Protein AF-A0A420TBL2-F1 (afdb_monomer)

Organism: Gibberella intermedia (NCBI:txid948311)

Mean predicted aligned error: 12.47 Å

Structure (mmCIF, N/CA/C/O backbone):
data_AF-A0A420TBL2-F1
#
_entry.id   AF-A0A420TBL2-F1
#
loop_
_atom_site.group_PDB
_atom_site.id
_atom_site.type_symbol
_atom_site.label_atom_id
_atom_site.label_alt_id
_atom_site.label_comp_id
_atom_site.label_asym_id
_atom_site.label_entity_id
_atom_site.label_seq_id
_atom_site.pdbx_PDB_ins_code
_atom_site.Cartn_x
_atom_site.Cartn_y
_atom_site.Cartn_z
_atom_site.occupancy
_atom_site.B_iso_or_equiv
_atom_site.auth_seq_id
_atom_site.auth_comp_id
_atom_site.auth_asym_id
_atom_site.auth_atom_id
_atom_site.pdbx_PDB_model_num
ATOM 1 N N . MET A 1 1 ? 6.878 -28.868 -40.582 1.00 48.50 1 MET A N 1
ATOM 2 C CA . MET A 1 1 ? 6.158 -28.566 -39.321 1.00 48.50 1 MET A CA 1
ATOM 3 C C . MET A 1 1 ? 6.726 -27.322 -38.635 1.00 48.50 1 MET A C 1
ATOM 5 O O . MET A 1 1 ? 5.951 -26.490 -38.189 1.00 48.50 1 MET A O 1
ATOM 9 N N . GLU A 1 2 ? 8.049 -27.135 -38.645 1.00 51.47 2 GLU A N 1
ATOM 10 C CA . GLU A 1 2 ? 8.737 -25.968 -38.058 1.00 51.47 2 GLU A CA 1
ATOM 11 C C . GLU A 1 2 ? 8.367 -24.609 -38.676 1.00 51.47 2 GLU A C 1
ATOM 13 O O . GLU A 1 2 ? 8.296 -23.610 -37.965 1.00 51.47 2 GLU A O 1
ATOM 18 N N . SER A 1 3 ? 8.070 -24.552 -39.979 1.00 58.09 3 SER A N 1
ATOM 19 C CA . SER A 1 3 ? 7.682 -23.298 -40.647 1.00 58.09 3 SER A CA 1
ATOM 20 C C . SER A 1 3 ? 6.345 -22.747 -40.150 1.00 58.09 3 SER A C 1
ATOM 22 O O . SER A 1 3 ? 6.180 -21.539 -40.010 1.00 58.09 3 SER A O 1
ATOM 24 N N . LYS A 1 4 ? 5.399 -23.637 -39.835 1.00 63.84 4 LYS A N 1
ATOM 25 C CA . LYS A 1 4 ? 4.069 -23.265 -39.344 1.00 63.84 4 LYS A CA 1
ATOM 26 C C . LYS A 1 4 ? 4.135 -22.761 -37.902 1.00 63.84 4 LYS A C 1
ATOM 28 O O . LYS A 1 4 ? 3.455 -21.799 -37.569 1.00 63.84 4 LYS A O 1
ATOM 33 N N . LEU A 1 5 ? 5.015 -23.360 -37.095 1.00 65.06 5 LEU A N 1
ATOM 34 C CA . LEU A 1 5 ? 5.274 -22.939 -35.719 1.00 65.06 5 LEU A CA 1
ATOM 35 C C . LEU A 1 5 ? 5.931 -21.552 -35.667 1.00 65.06 5 LEU A C 1
ATOM 37 O O . LEU A 1 5 ? 5.529 -20.716 -34.869 1.00 65.06 5 LEU A O 1
ATOM 41 N N . LYS A 1 6 ? 6.889 -21.280 -36.567 1.00 66.25 6 LYS A N 1
ATOM 42 C CA . LYS A 1 6 ? 7.485 -19.942 -36.719 1.00 66.25 6 LYS A CA 1
ATOM 43 C C . LYS A 1 6 ? 6.451 -18.897 -37.123 1.00 66.25 6 LYS A C 1
ATOM 45 O O . LYS A 1 6 ? 6.440 -17.817 -36.554 1.00 66.25 6 LYS A O 1
ATOM 50 N N . CYS A 1 7 ? 5.561 -19.229 -38.058 1.00 69.38 7 CYS A N 1
ATOM 51 C CA . CYS A 1 7 ? 4.518 -18.299 -38.487 1.00 69.38 7 CYS A CA 1
ATOM 52 C C . CYS A 1 7 ? 3.545 -17.971 -37.343 1.00 69.38 7 CYS A C 1
ATOM 54 O O . CYS A 1 7 ? 3.239 -16.810 -37.115 1.00 69.38 7 CYS A O 1
ATOM 56 N N . GLN A 1 8 ? 3.144 -18.983 -36.566 1.00 68.69 8 GLN A N 1
ATOM 57 C CA . GLN A 1 8 ? 2.287 -18.793 -35.392 1.00 68.69 8 GLN A CA 1
ATOM 58 C C . GLN A 1 8 ? 2.978 -18.010 -34.268 1.00 68.69 8 GLN A C 1
ATOM 60 O O . GLN A 1 8 ? 2.319 -17.248 -33.569 1.00 68.69 8 GLN A O 1
ATOM 65 N N . LEU A 1 9 ? 4.294 -18.171 -34.104 1.00 73.06 9 LEU A N 1
ATOM 66 C CA . LEU A 1 9 ? 5.080 -17.399 -33.142 1.00 73.06 9 LEU A CA 1
ATOM 67 C C . LEU A 1 9 ? 5.190 -15.925 -33.558 1.00 73.06 9 LEU A C 1
ATOM 69 O O . LEU A 1 9 ? 5.070 -15.044 -32.714 1.00 73.06 9 LEU A O 1
ATOM 73 N N . GLU A 1 10 ? 5.390 -15.655 -34.849 1.00 70.88 10 GLU A N 1
ATOM 74 C CA . GLU A 1 10 ? 5.439 -14.291 -35.390 1.00 70.88 10 GLU A CA 1
ATOM 75 C C . GLU A 1 10 ? 4.077 -13.593 -35.327 1.00 70.88 10 GLU A C 1
ATOM 77 O O . GLU A 1 10 ? 4.012 -12.397 -35.050 1.00 70.88 10 GLU A O 1
ATOM 82 N N . ASP A 1 11 ? 2.987 -14.332 -35.534 1.00 69.69 11 ASP A N 1
ATOM 83 C CA . ASP A 1 11 ? 1.633 -13.802 -35.378 1.00 69.69 11 ASP A CA 1
ATOM 84 C C . ASP A 1 11 ? 1.312 -13.538 -33.897 1.00 69.69 11 ASP A C 1
ATOM 86 O O . ASP A 1 11 ? 0.873 -12.444 -33.561 1.00 69.69 11 ASP A O 1
ATOM 90 N N . ALA A 1 12 ? 1.663 -14.456 -32.987 1.00 65.44 12 ALA A N 1
ATOM 91 C CA . ALA A 1 12 ? 1.514 -14.239 -31.546 1.00 65.44 12 ALA A CA 1
ATOM 92 C C . ALA A 1 12 ? 2.370 -13.066 -31.035 1.00 65.44 12 ALA A C 1
ATOM 94 O O . ALA A 1 12 ? 1.937 -12.303 -30.175 1.00 65.44 12 ALA A O 1
ATOM 95 N N . ARG A 1 13 ? 3.578 -12.880 -31.583 1.00 63.88 13 ARG A N 1
ATOM 96 C CA . ARG A 1 13 ? 4.432 -11.719 -31.298 1.00 63.88 13 ARG A CA 1
ATOM 97 C C . ARG A 1 13 ? 3.773 -10.419 -31.757 1.00 63.88 13 ARG A C 1
ATOM 99 O O . ARG A 1 13 ? 3.811 -9.437 -31.017 1.00 63.88 13 ARG A O 1
ATOM 106 N N . ARG A 1 14 ? 3.170 -10.417 -32.951 1.00 62.59 14 ARG A N 1
ATOM 107 C CA . ARG A 1 14 ? 2.400 -9.280 -33.477 1.00 62.59 14 ARG A CA 1
ATOM 108 C C . ARG A 1 14 ? 1.202 -8.969 -32.584 1.00 62.59 14 ARG A C 1
ATOM 110 O O . ARG A 1 14 ? 1.005 -7.814 -32.234 1.00 62.59 14 ARG A O 1
ATOM 117 N N . ASP A 1 15 ? 0.471 -9.981 -32.140 1.00 57.88 15 ASP A N 1
ATOM 118 C CA . ASP A 1 15 ? -0.701 -9.790 -31.284 1.00 57.88 15 ASP A CA 1
ATOM 119 C C . ASP A 1 15 ? -0.325 -9.268 -29.890 1.00 57.88 15 ASP A C 1
ATOM 121 O O . ASP A 1 15 ? -0.982 -8.370 -29.368 1.00 57.88 15 ASP A O 1
ATOM 125 N N . VAL A 1 16 ? 0.785 -9.742 -29.311 1.00 63.75 16 VAL A N 1
ATOM 126 C CA . VAL A 1 16 ? 1.326 -9.205 -28.048 1.00 63.75 16 VAL A CA 1
ATOM 127 C C . VAL A 1 16 ? 1.804 -7.757 -28.212 1.00 63.75 16 VAL A C 1
ATOM 129 O O . VAL A 1 16 ? 1.584 -6.948 -27.314 1.00 63.75 16 VAL A O 1
ATOM 132 N N . MET A 1 17 ? 2.398 -7.403 -29.360 1.00 57.41 17 MET A N 1
ATOM 133 C CA . MET A 1 17 ? 2.747 -6.014 -29.699 1.00 57.41 17 MET A CA 1
ATOM 134 C C . MET A 1 17 ? 1.514 -5.107 -29.816 1.00 57.41 17 MET A C 1
ATOM 136 O O . MET A 1 17 ? 1.592 -3.933 -29.469 1.00 57.41 17 MET A O 1
ATOM 140 N N . MET A 1 18 ? 0.384 -5.638 -30.286 1.00 57.22 18 MET A N 1
ATOM 141 C CA . MET A 1 18 ? -0.855 -4.878 -30.496 1.00 57.22 18 MET A CA 1
ATOM 142 C C . MET A 1 18 ? -1.738 -4.789 -29.240 1.00 57.22 18 MET A C 1
ATOM 144 O O . MET A 1 18 ? -2.616 -3.932 -29.168 1.00 57.22 18 MET A O 1
ATOM 148 N N . ALA A 1 19 ? -1.526 -5.651 -28.243 1.00 52.00 19 ALA A N 1
ATOM 149 C CA . ALA A 1 19 ? -2.396 -5.756 -27.073 1.00 52.00 19 ALA A CA 1
ATOM 150 C C . ALA A 1 19 ? -2.136 -4.711 -25.970 1.00 52.00 19 ALA A C 1
ATOM 152 O O . ALA A 1 19 ? -2.931 -4.638 -25.032 1.00 52.00 19 ALA A O 1
ATOM 153 N N . SER A 1 20 ? -1.060 -3.912 -26.030 1.00 46.28 20 SER A N 1
ATOM 154 C CA . SER A 1 20 ? -0.726 -2.997 -24.923 1.00 46.28 20 SER A CA 1
ATOM 155 C C . SER A 1 20 ? -1.411 -1.628 -24.968 1.00 46.28 20 SER A C 1
ATOM 157 O O . SER A 1 20 ? -1.356 -0.927 -23.963 1.00 46.28 20 SER A O 1
ATOM 159 N N . GLU A 1 21 ? -2.067 -1.231 -26.063 1.00 48.69 21 GLU A N 1
ATOM 160 C CA . GLU A 1 21 ? -2.707 0.093 -26.162 1.00 48.69 21 GLU A CA 1
ATOM 161 C C . GLU A 1 21 ? -4.009 0.058 -26.977 1.00 48.69 21 GLU A C 1
ATOM 163 O O . GLU A 1 21 ? -4.089 0.521 -28.111 1.00 48.69 21 GLU A O 1
ATOM 168 N N . THR A 1 22 ? -5.089 -0.448 -26.383 1.00 48.06 22 THR A N 1
ATOM 169 C CA . THR A 1 22 ? -6.437 -0.103 -26.853 1.00 48.06 22 THR A CA 1
ATOM 170 C C . THR A 1 22 ? -6.921 1.137 -26.113 1.00 48.06 22 THR A C 1
ATOM 172 O O . THR A 1 22 ? -7.533 1.012 -25.057 1.00 48.06 22 THR A O 1
ATOM 175 N N . HIS A 1 23 ? -6.629 2.324 -26.647 1.00 44.56 23 HI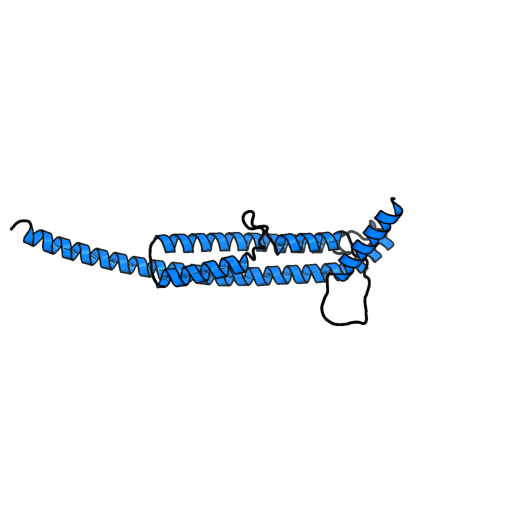S A N 1
ATOM 176 C CA . HIS A 1 23 ? -7.634 3.365 -26.892 1.00 44.56 23 HIS A CA 1
ATOM 177 C C . HIS A 1 23 ? -7.001 4.617 -27.523 1.00 44.56 23 HIS A C 1
ATOM 179 O O . HIS A 1 23 ? -6.153 5.260 -26.920 1.00 44.56 23 HIS A O 1
ATOM 185 N N . ALA A 1 24 ? -7.537 4.977 -28.696 1.00 44.50 24 ALA A N 1
ATOM 186 C CA . ALA A 1 24 ? -7.425 6.269 -29.379 1.00 44.50 24 ALA A CA 1
ATOM 187 C C . ALA A 1 24 ? -6.026 6.674 -29.885 1.00 44.50 24 ALA A C 1
ATOM 189 O O . ALA A 1 24 ? -5.300 7.387 -29.210 1.00 44.50 24 ALA A O 1
ATOM 190 N N . ASP A 1 25 ? -5.681 6.285 -31.114 1.00 41.84 25 ASP A N 1
ATOM 191 C CA . ASP A 1 25 ? -5.667 7.182 -32.287 1.00 41.84 25 ASP A CA 1
ATOM 192 C C . ASP A 1 25 ? -4.999 6.450 -33.468 1.00 41.84 25 ASP A C 1
ATOM 194 O O . ASP A 1 25 ? -3.913 5.881 -33.355 1.00 41.84 25 ASP A O 1
ATOM 198 N N . THR A 1 26 ? -5.686 6.383 -34.603 1.00 47.22 26 THR A N 1
ATOM 199 C CA . THR A 1 26 ? -5.464 5.355 -35.638 1.00 47.22 26 THR A CA 1
ATOM 200 C C . THR A 1 26 ? -4.503 5.811 -36.736 1.00 47.22 26 THR A C 1
ATOM 202 O O . THR A 1 26 ? -4.829 5.618 -37.901 1.00 47.22 26 THR A O 1
ATOM 205 N N . ASP A 1 27 ? -3.352 6.431 -36.431 1.00 43.34 27 ASP A N 1
ATOM 206 C CA . ASP A 1 27 ? -2.513 6.904 -37.554 1.00 43.34 27 ASP A CA 1
ATOM 207 C C . ASP A 1 27 ? -0.985 6.959 -37.424 1.00 43.34 27 ASP A C 1
ATOM 209 O O . ASP A 1 27 ? -0.321 7.331 -38.391 1.00 43.34 27 ASP A O 1
ATOM 213 N N . ARG A 1 28 ? -0.357 6.516 -36.328 1.00 40.03 28 ARG A N 1
ATOM 214 C CA . ARG A 1 28 ? 1.109 6.304 -36.319 1.00 40.03 28 ARG A CA 1
ATOM 215 C C . ARG A 1 28 ? 1.523 5.148 -35.418 1.00 40.03 28 ARG A C 1
ATOM 217 O O . ARG A 1 28 ? 1.953 5.353 -34.289 1.00 40.03 28 ARG A O 1
ATOM 224 N N . PHE A 1 29 ? 1.472 3.929 -35.950 1.00 45.56 29 PHE A N 1
ATOM 225 C CA . PHE A 1 29 ? 2.132 2.787 -35.321 1.00 45.56 29 PHE A CA 1
ATOM 226 C C . PHE A 1 29 ? 3.649 2.922 -35.494 1.00 45.56 29 PHE A C 1
ATOM 228 O O . PHE A 1 29 ? 4.222 2.498 -36.499 1.00 45.56 29 PHE A O 1
ATOM 235 N N . THR A 1 30 ? 4.328 3.531 -34.522 1.00 42.03 30 THR A N 1
ATOM 236 C CA . THR A 1 30 ? 5.778 3.373 -34.395 1.00 42.03 30 THR A CA 1
ATOM 237 C C . THR A 1 30 ? 6.034 1.970 -33.862 1.00 42.03 30 THR A C 1
ATOM 239 O O . THR A 1 30 ? 5.991 1.745 -32.655 1.00 42.03 30 THR A O 1
ATOM 242 N N . ILE A 1 31 ? 6.251 1.014 -34.768 1.00 50.75 31 ILE A N 1
ATOM 243 C CA . ILE A 1 31 ? 6.716 -0.333 -34.426 1.00 50.75 31 ILE A CA 1
ATOM 244 C C . ILE A 1 31 ? 8.135 -0.173 -33.874 1.00 50.75 31 ILE A C 1
ATOM 246 O O . ILE A 1 31 ? 9.111 -0.165 -34.621 1.00 50.75 31 ILE A O 1
ATOM 250 N N . SER A 1 32 ? 8.238 0.046 -32.565 1.00 54.19 32 SER A N 1
ATOM 251 C CA . SER A 1 32 ? 9.518 0.079 -31.871 1.00 54.19 32 SER A CA 1
ATOM 252 C C . SER A 1 32 ? 9.926 -1.362 -31.558 1.00 54.19 32 SER A C 1
ATOM 254 O O . SER A 1 32 ? 9.081 -2.141 -31.102 1.00 54.19 32 SER A O 1
ATOM 256 N N . PRO A 1 33 ? 11.178 -1.770 -31.817 1.00 60.59 33 PRO A N 1
ATOM 257 C CA . PRO A 1 33 ? 11.644 -3.093 -31.431 1.00 60.59 33 PRO A CA 1
ATOM 258 C C . PRO A 1 33 ? 11.520 -3.257 -29.910 1.00 60.59 33 PRO A C 1
ATOM 260 O O . PRO A 1 33 ? 12.138 -2.531 -29.137 1.00 60.59 33 PRO A O 1
ATOM 263 N N . ILE A 1 34 ? 10.692 -4.212 -29.484 1.00 67.88 34 ILE A N 1
ATOM 264 C CA . ILE A 1 34 ? 10.525 -4.573 -28.074 1.00 67.88 34 ILE A CA 1
ATOM 265 C C . ILE A 1 34 ? 11.690 -5.467 -27.649 1.00 67.88 34 ILE A C 1
ATOM 267 O O . ILE A 1 34 ? 11.921 -6.516 -28.258 1.00 67.8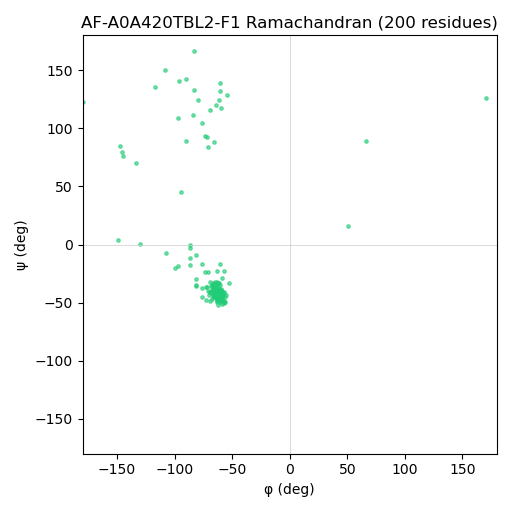8 34 ILE A O 1
ATOM 271 N N . GLY A 1 35 ? 12.397 -5.048 -26.599 1.00 74.81 35 GLY A N 1
ATOM 272 C CA . GLY A 1 35 ? 13.482 -5.800 -25.972 1.00 74.81 35 GLY A CA 1
ATOM 273 C C . GLY A 1 35 ? 13.003 -6.829 -24.966 1.00 74.81 35 GLY A C 1
ATOM 274 O O . GLY A 1 35 ? 11.861 -6.795 -24.501 1.00 74.81 35 GLY A O 1
ATOM 275 N N . LEU A 1 36 ? 13.912 -7.724 -24.584 1.00 81.44 36 LEU A N 1
ATOM 276 C CA . LEU A 1 36 ? 13.691 -8.627 -23.452 1.00 81.44 36 LEU A CA 1
ATOM 277 C C . LEU A 1 36 ? 13.545 -7.829 -22.151 1.00 81.44 36 LEU A C 1
ATOM 279 O O . LEU A 1 36 ? 12.764 -8.195 -21.280 1.00 81.44 36 LEU A O 1
ATOM 283 N N . GLU A 1 37 ? 14.245 -6.706 -22.061 1.00 83.56 37 GLU A N 1
ATOM 284 C CA . GLU A 1 37 ? 14.210 -5.729 -20.983 1.00 83.56 37 GLU A CA 1
ATOM 285 C C . GLU A 1 37 ? 12.791 -5.178 -20.804 1.00 83.56 37 GLU A C 1
ATOM 287 O O . GLU A 1 37 ? 12.234 -5.235 -19.711 1.00 83.56 37 GLU A O 1
ATOM 292 N N . PHE A 1 38 ? 12.142 -4.755 -21.890 1.00 83.38 38 PHE A N 1
ATOM 293 C CA . PHE A 1 38 ? 10.748 -4.308 -21.856 1.00 83.38 38 PHE A CA 1
ATOM 294 C C . PHE A 1 38 ? 9.773 -5.410 -21.409 1.00 83.38 38 PHE A C 1
ATOM 296 O O . PHE A 1 38 ? 8.850 -5.158 -20.626 1.00 83.38 38 PHE A O 1
ATOM 303 N N . LEU A 1 39 ? 9.974 -6.648 -21.871 1.00 85.31 39 LEU A N 1
ATOM 304 C CA . LEU A 1 39 ? 9.158 -7.785 -21.432 1.00 85.31 39 LEU A CA 1
ATOM 305 C C . LEU A 1 39 ? 9.342 -8.061 -19.937 1.00 85.31 39 LEU A C 1
ATOM 307 O O . LEU A 1 39 ? 8.359 -8.302 -19.238 1.00 85.31 39 LEU A O 1
ATOM 311 N N . LEU A 1 40 ? 10.575 -7.976 -19.432 1.00 85.75 40 LEU A N 1
ATOM 312 C CA . LEU A 1 40 ? 10.874 -8.116 -18.008 1.00 85.75 40 LEU A CA 1
ATOM 313 C C . LEU A 1 40 ? 10.193 -7.024 -17.181 1.00 85.75 40 LEU A C 1
ATOM 315 O O . LEU A 1 40 ? 9.589 -7.351 -16.163 1.00 85.75 40 LEU A O 1
ATOM 319 N N . ILE A 1 41 ? 10.205 -5.766 -17.633 1.00 85.25 41 ILE A N 1
ATOM 320 C CA . ILE A 1 41 ? 9.476 -4.666 -16.974 1.00 85.25 41 ILE A CA 1
ATOM 321 C C . ILE A 1 41 ? 7.984 -4.988 -16.910 1.00 85.25 41 ILE A C 1
ATOM 323 O O . ILE A 1 41 ? 7.367 -4.886 -15.852 1.00 85.25 41 ILE A O 1
ATOM 327 N N . THR A 1 42 ? 7.412 -5.430 -18.028 1.00 85.25 42 THR A N 1
ATOM 328 C CA . THR A 1 42 ? 5.983 -5.750 -18.122 1.00 85.25 42 THR A CA 1
ATOM 329 C C . THR A 1 42 ? 5.607 -6.920 -17.209 1.00 85.25 42 THR A C 1
ATOM 331 O O . THR A 1 42 ? 4.560 -6.904 -16.562 1.00 85.25 42 THR A O 1
ATOM 334 N N . LEU A 1 43 ? 6.460 -7.942 -17.119 1.00 85.25 43 LEU A N 1
ATOM 335 C CA . LEU A 1 43 ? 6.264 -9.073 -16.212 1.00 85.25 43 LEU A CA 1
ATOM 336 C C . LEU A 1 43 ? 6.394 -8.653 -14.750 1.00 85.25 43 LEU A C 1
ATOM 338 O O . LEU A 1 43 ? 5.530 -8.998 -13.947 1.00 85.25 43 LEU A O 1
ATOM 342 N N . LEU A 1 44 ? 7.432 -7.885 -14.411 1.00 82.94 44 LEU A N 1
ATOM 343 C CA . LEU A 1 44 ? 7.625 -7.353 -13.065 1.00 82.94 44 LEU A CA 1
ATOM 344 C C . LEU A 1 44 ? 6.408 -6.539 -12.647 1.00 82.94 44 LEU A C 1
ATOM 346 O O . LEU A 1 44 ? 5.845 -6.803 -11.589 1.00 82.94 44 LEU A O 1
ATOM 350 N N . ARG A 1 45 ? 5.946 -5.629 -13.503 1.00 84.06 45 ARG A N 1
ATOM 351 C CA . ARG A 1 45 ? 4.734 -4.852 -13.265 1.00 84.06 45 ARG A CA 1
ATOM 352 C C . ARG A 1 45 ? 3.512 -5.742 -13.043 1.00 84.06 45 ARG A C 1
ATOM 354 O O . ARG A 1 45 ? 2.835 -5.576 -12.041 1.00 84.06 45 ARG A O 1
ATOM 361 N N . ASN A 1 46 ? 3.265 -6.727 -13.906 1.00 82.69 46 ASN A N 1
ATOM 362 C CA . ASN A 1 46 ? 2.125 -7.636 -13.740 1.00 82.69 46 ASN A CA 1
ATOM 363 C C . ASN A 1 46 ? 2.169 -8.413 -12.418 1.00 82.69 46 ASN A C 1
ATOM 365 O O . ASN A 1 46 ? 1.132 -8.608 -11.791 1.00 82.69 46 ASN A O 1
ATOM 369 N N . VAL A 1 47 ? 3.352 -8.849 -11.981 1.00 80.81 47 VAL A N 1
ATOM 370 C CA . VAL A 1 47 ? 3.518 -9.526 -10.685 1.00 80.81 47 VAL A CA 1
ATOM 371 C C . VAL A 1 47 ? 3.239 -8.573 -9.519 1.00 80.81 47 VAL A C 1
ATOM 373 O O . VAL A 1 47 ? 2.690 -9.003 -8.508 1.00 80.81 47 VAL A O 1
ATOM 376 N N . HIS A 1 48 ? 3.591 -7.291 -9.654 1.00 77.19 48 HIS A N 1
ATOM 377 C CA . HIS A 1 48 ? 3.331 -6.273 -8.634 1.00 77.19 48 HIS A CA 1
ATOM 378 C C . HIS A 1 48 ? 1.848 -5.894 -8.563 1.00 77.19 48 HIS A C 1
ATOM 380 O O . HIS A 1 48 ? 1.278 -5.885 -7.476 1.00 77.19 48 HIS A O 1
ATOM 386 N N . ASP A 1 49 ? 1.220 -5.632 -9.710 1.00 73.06 49 ASP A N 1
ATOM 387 C CA . ASP A 1 49 ? -0.178 -5.200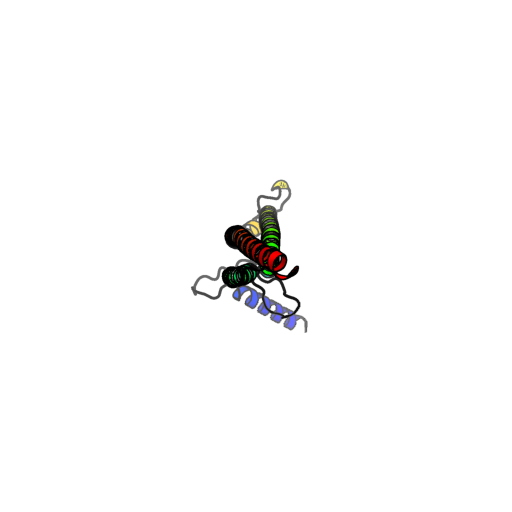 -9.800 1.00 73.06 49 ASP A CA 1
ATOM 388 C C . ASP A 1 49 ? -1.148 -6.344 -9.447 1.00 73.06 49 ASP A C 1
ATOM 390 O O . ASP A 1 49 ? -2.304 -6.114 -9.078 1.00 73.06 49 ASP A O 1
ATOM 394 N N . HIS A 1 50 ? -0.710 -7.600 -9.595 1.00 70.12 50 HIS A N 1
ATOM 395 C CA . HIS A 1 50 ? -1.546 -8.788 -9.430 1.00 70.12 50 HIS A CA 1
ATOM 396 C C . HIS A 1 50 ? -0.871 -9.867 -8.570 1.00 70.12 50 HIS A C 1
ATOM 398 O O . HIS A 1 50 ? -0.538 -10.943 -9.079 1.00 70.12 50 HIS A O 1
ATOM 404 N N . PRO A 1 51 ? -0.711 -9.647 -7.253 1.00 68.56 51 PRO A N 1
ATOM 405 C CA . PRO A 1 51 ? -0.307 -10.723 -6.364 1.00 68.56 51 PRO A CA 1
ATOM 406 C C . PRO A 1 51 ? -1.373 -11.825 -6.390 1.00 68.56 51 PRO A C 1
ATOM 408 O O . PRO A 1 51 ? -2.565 -11.585 -6.175 1.00 68.56 51 PRO A O 1
ATOM 411 N N . PHE A 1 52 ? -0.946 -13.049 -6.697 1.00 60.75 52 PHE A N 1
ATOM 412 C CA . PHE A 1 52 ? -1.834 -14.204 -6.750 1.00 60.75 52 PHE A CA 1
ATOM 413 C C . PHE A 1 52 ? -2.314 -14.557 -5.342 1.00 60.75 52 PHE A C 1
ATOM 415 O O . PHE A 1 52 ? -1.525 -14.965 -4.490 1.00 60.75 52 PHE A O 1
ATOM 422 N N . TYR A 1 53 ? -3.621 -14.440 -5.102 1.00 61.41 53 TYR A N 1
ATOM 423 C CA . TYR A 1 53 ? -4.230 -14.976 -3.892 1.00 61.41 53 TYR A CA 1
ATOM 424 C C . TYR A 1 53 ? -4.548 -16.461 -4.106 1.00 61.41 53 TYR A C 1
ATOM 426 O O . TYR A 1 53 ? -5.411 -16.812 -4.915 1.00 61.41 53 TYR A O 1
ATOM 434 N N . SER A 1 54 ? -3.820 -17.329 -3.394 1.00 57.06 54 SER A N 1
ATOM 435 C CA . SER A 1 54 ? -3.784 -18.783 -3.622 1.00 57.06 54 SER A CA 1
ATOM 436 C C . SER A 1 54 ? -5.134 -19.496 -3.464 1.00 57.06 54 SER A C 1
ATOM 438 O O . SER A 1 54 ? -5.258 -20.632 -3.913 1.00 57.06 54 SER A O 1
ATOM 440 N N . GLU A 1 55 ? -6.132 -18.875 -2.829 1.00 63.06 55 GLU A N 1
ATOM 441 C CA . GLU A 1 55 ? -7.394 -19.547 -2.490 1.00 63.06 55 GLU A CA 1
ATOM 442 C C . GLU A 1 55 ? -8.555 -19.258 -3.456 1.00 63.06 55 GLU A C 1
ATOM 444 O O . GLU A 1 55 ? -9.500 -20.042 -3.511 1.00 63.06 55 GLU A O 1
ATOM 449 N N . THR A 1 56 ? -8.509 -18.179 -4.248 1.00 61.00 56 THR A N 1
ATOM 450 C CA . THR A 1 56 ? -9.673 -17.756 -5.061 1.00 61.00 56 THR A CA 1
ATOM 451 C C . THR A 1 56 ? -9.391 -17.474 -6.532 1.00 61.00 56 THR A C 1
ATOM 453 O O . THR A 1 56 ? -10.328 -17.134 -7.251 1.00 61.00 56 THR A O 1
ATOM 456 N N . ASN A 1 57 ? -8.152 -17.621 -7.025 1.00 60.00 57 ASN A N 1
ATOM 457 C CA . ASN A 1 57 ? -7.769 -17.252 -8.405 1.00 60.00 57 ASN A CA 1
ATOM 458 C C . ASN A 1 57 ? -8.191 -15.818 -8.806 1.00 60.00 57 ASN A C 1
ATOM 460 O O . ASN A 1 57 ? -8.223 -15.477 -9.989 1.00 60.00 57 ASN A O 1
ATOM 464 N N . GLN A 1 58 ? -8.528 -14.967 -7.833 1.00 64.88 58 GLN A N 1
ATOM 465 C CA . GLN A 1 58 ? -8.943 -13.590 -8.058 1.00 64.88 58 GLN A CA 1
ATOM 466 C C . GLN A 1 58 ? -7.744 -12.667 -7.891 1.00 64.88 58 GLN A C 1
ATOM 468 O O . GLN A 1 58 ? -6.910 -12.850 -7.003 1.00 64.88 58 GLN A O 1
ATOM 473 N N . LYS A 1 59 ? -7.674 -11.662 -8.766 1.00 67.94 59 LYS A N 1
ATOM 474 C CA . LYS A 1 59 ? -6.689 -10.587 -8.674 1.00 67.94 59 LYS A CA 1
ATOM 475 C C . LYS A 1 59 ? -6.951 -9.802 -7.391 1.00 67.94 59 LYS A C 1
ATOM 477 O O . LYS A 1 59 ? -8.043 -9.255 -7.228 1.00 67.94 59 LYS A O 1
ATOM 482 N N . LEU A 1 60 ? -5.968 -9.764 -6.495 1.00 74.81 60 LEU A N 1
ATOM 483 C CA . LEU A 1 60 ? -6.061 -9.006 -5.255 1.00 74.81 60 LEU A CA 1
ATOM 484 C C . LEU A 1 60 ? -5.382 -7.650 -5.433 1.00 74.81 60 LEU A C 1
ATOM 486 O O . LEU A 1 60 ? -4.160 -7.561 -5.476 1.00 74.81 60 LEU A O 1
ATOM 490 N N . ASP A 1 61 ? -6.184 -6.594 -5.489 1.00 84.19 61 ASP A N 1
ATOM 491 C CA . ASP A 1 61 ? -5.687 -5.238 -5.276 1.00 84.19 61 ASP A CA 1
ATOM 492 C C . ASP A 1 61 ? -5.465 -5.049 -3.769 1.00 84.19 61 ASP A C 1
ATOM 494 O O . ASP A 1 61 ? -6.415 -4.938 -2.986 1.00 84.19 61 ASP A O 1
ATOM 498 N N . VAL A 1 62 ? -4.196 -5.082 -3.364 1.00 84.81 62 VAL A N 1
ATOM 499 C CA . VAL A 1 62 ? -3.775 -5.027 -1.959 1.00 84.81 62 VAL A CA 1
ATOM 500 C C . VAL A 1 62 ? -4.198 -3.710 -1.311 1.00 84.81 62 VAL A C 1
ATOM 502 O O . VAL A 1 62 ? -4.718 -3.709 -0.195 1.00 84.81 62 VAL A O 1
ATOM 505 N N . VAL A 1 63 ? -4.027 -2.588 -2.015 1.00 87.25 63 VAL A N 1
ATOM 506 C CA . VAL A 1 63 ? -4.344 -1.253 -1.491 1.00 87.25 63 VAL A CA 1
ATOM 507 C C . VAL A 1 63 ? -5.846 -1.126 -1.278 1.00 87.25 63 VAL A C 1
ATOM 509 O O . VAL A 1 63 ? -6.298 -0.690 -0.212 1.00 87.25 63 VAL A O 1
ATOM 512 N N . ARG A 1 64 ? -6.640 -1.571 -2.256 1.00 88.44 64 ARG A N 1
ATOM 513 C CA . ARG A 1 64 ? -8.098 -1.604 -2.137 1.00 88.44 64 ARG A CA 1
ATOM 514 C C . ARG A 1 64 ? -8.556 -2.541 -1.026 1.00 88.44 64 ARG A C 1
ATOM 516 O O . ARG A 1 6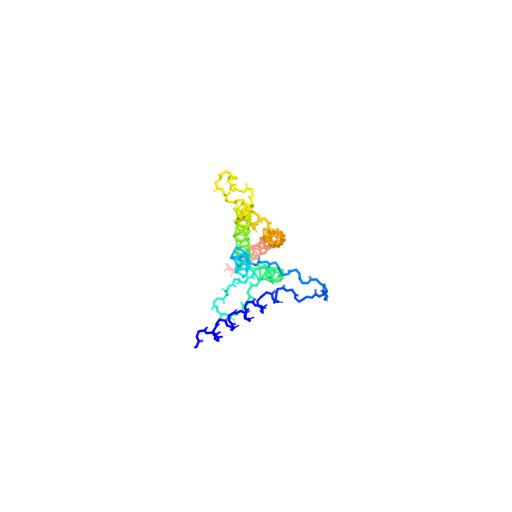4 ? -9.423 -2.157 -0.247 1.00 88.44 64 ARG A O 1
ATOM 523 N N . HIS A 1 65 ? -7.947 -3.716 -0.894 1.00 89.12 65 HIS A N 1
ATOM 524 C CA . HIS A 1 65 ? -8.266 -4.652 0.180 1.00 89.12 65 HIS A CA 1
ATOM 525 C C . HIS A 1 65 ? -8.020 -4.042 1.568 1.00 89.12 65 HIS A C 1
ATOM 527 O O . HIS A 1 65 ? -8.903 -4.080 2.429 1.00 89.12 65 HIS A O 1
ATOM 533 N N . CYS A 1 66 ? -6.856 -3.421 1.779 1.00 89.19 66 CYS A N 1
ATOM 534 C CA . CYS A 1 66 ? -6.546 -2.722 3.025 1.00 89.19 66 CYS A CA 1
ATOM 535 C C . CYS A 1 66 ? -7.538 -1.585 3.290 1.00 89.19 66 CYS A C 1
ATOM 537 O O . CYS A 1 66 ? -8.009 -1.429 4.420 1.00 89.19 66 CYS A O 1
ATOM 539 N N . ARG A 1 67 ? -7.905 -0.819 2.256 1.00 90.75 67 ARG A N 1
ATOM 540 C CA . ARG A 1 67 ? -8.899 0.255 2.359 1.00 90.75 67 ARG A CA 1
ATOM 541 C C . ARG A 1 67 ? -10.262 -0.275 2.794 1.00 90.75 67 ARG A C 1
ATOM 543 O O . ARG A 1 67 ? -10.837 0.247 3.750 1.00 90.75 67 ARG A O 1
ATOM 550 N N . ASP A 1 68 ? -10.759 -1.319 2.145 1.00 91.44 68 ASP A N 1
ATOM 551 C CA . ASP A 1 68 ? -12.060 -1.913 2.449 1.00 91.44 68 ASP A CA 1
ATOM 552 C C . ASP A 1 68 ? -12.074 -2.474 3.881 1.00 91.44 68 ASP A C 1
ATOM 554 O O . ASP A 1 68 ? -12.969 -2.148 4.668 1.00 91.44 68 ASP A O 1
ATOM 558 N N . LYS A 1 69 ? -11.022 -3.203 4.280 1.00 90.62 69 LYS A N 1
ATOM 559 C CA . LYS A 1 69 ? -10.853 -3.728 5.647 1.00 90.62 69 LYS A CA 1
ATOM 560 C C . LYS A 1 69 ? -10.787 -2.602 6.686 1.00 90.62 69 LYS A C 1
ATOM 562 O O . LYS A 1 69 ? -11.461 -2.681 7.712 1.00 90.62 69 LYS A O 1
ATOM 567 N N . SER A 1 70 ? -10.052 -1.525 6.407 1.00 91.00 70 SER A N 1
ATOM 568 C CA . SER A 1 70 ? -9.950 -0.347 7.281 1.00 91.00 70 SER A CA 1
ATOM 569 C C . SER A 1 70 ? -11.300 0.345 7.469 1.00 91.00 70 SER A C 1
ATOM 571 O O . SER A 1 70 ? -11.711 0.615 8.600 1.00 91.00 70 SER A O 1
ATOM 573 N N . THR A 1 71 ? -12.051 0.570 6.384 1.00 90.69 71 THR A N 1
ATOM 574 C CA . THR A 1 71 ? -13.384 1.180 6.489 1.00 90.69 71 THR A CA 1
ATOM 575 C C . THR A 1 71 ? -14.348 0.306 7.287 1.00 90.69 71 THR A C 1
ATOM 577 O O . THR A 1 71 ? -15.007 0.814 8.196 1.00 90.69 71 THR A O 1
ATOM 580 N N . ALA A 1 72 ? -14.384 -1.003 7.018 1.00 90.75 72 ALA A N 1
ATOM 581 C CA . ALA A 1 72 ? -15.228 -1.952 7.737 1.00 90.75 72 ALA A CA 1
ATOM 582 C C . ALA A 1 72 ? -14.897 -1.993 9.237 1.00 90.75 72 ALA A C 1
ATOM 584 O O . ALA A 1 72 ? -15.803 -1.927 10.071 1.00 90.75 72 ALA A O 1
ATOM 585 N N . LEU A 1 73 ? -13.607 -2.037 9.588 1.00 88.94 73 LEU A N 1
ATOM 586 C CA . LEU A 1 73 ? -13.158 -2.022 10.980 1.00 88.94 73 LEU A CA 1
ATOM 587 C C . LEU A 1 73 ? -13.484 -0.704 11.677 1.00 88.94 73 LEU A C 1
ATOM 589 O O . LEU A 1 73 ? -13.928 -0.732 12.822 1.00 88.94 73 LEU A O 1
ATOM 593 N N . ARG A 1 74 ? -13.351 0.437 10.996 1.00 88.50 74 ARG A N 1
ATOM 594 C CA . ARG A 1 74 ? -13.722 1.742 11.558 1.00 88.50 74 ARG A CA 1
ATOM 595 C C . ARG A 1 74 ? -15.215 1.815 11.877 1.00 88.50 74 ARG A C 1
ATOM 597 O O . ARG A 1 74 ? -15.584 2.231 12.972 1.00 88.50 74 ARG A O 1
ATOM 604 N N . PHE A 1 75 ? -16.079 1.374 10.961 1.00 88.19 75 PHE A N 1
ATOM 605 C CA . PHE A 1 75 ? -17.522 1.322 11.220 1.00 88.19 75 PHE A CA 1
ATOM 606 C C . PHE A 1 75 ? -17.867 0.357 12.362 1.00 88.19 75 PHE A C 1
ATOM 608 O O . PHE A 1 75 ? -18.712 0.669 13.201 1.00 88.19 75 PHE A O 1
ATOM 615 N N . ALA A 1 76 ? -17.197 -0.797 12.422 1.00 87.06 76 ALA A N 1
ATOM 616 C CA . ALA A 1 76 ? -17.385 -1.759 13.502 1.00 87.06 76 ALA A CA 1
ATOM 617 C C . ALA A 1 76 ? -16.916 -1.211 14.862 1.00 87.06 76 ALA A C 1
ATOM 619 O O . ALA A 1 76 ? -17.606 -1.418 15.856 1.00 87.06 76 ALA A O 1
ATOM 620 N N . ALA A 1 77 ? -15.795 -0.486 14.901 1.00 86.50 77 ALA A N 1
ATOM 621 C CA . ALA A 1 77 ? -15.232 0.103 16.114 1.00 86.50 77 ALA A CA 1
ATOM 622 C C . ALA A 1 77 ? -16.158 1.154 16.738 1.00 86.50 77 ALA A C 1
ATOM 624 O O . ALA A 1 77 ? -16.342 1.158 17.950 1.00 86.50 77 ALA A O 1
ATOM 625 N N . VAL A 1 78 ? -16.791 1.994 15.911 1.00 85.62 78 VAL A N 1
ATOM 626 C CA . VAL A 1 78 ? -17.764 2.998 16.378 1.00 85.62 78 VAL A CA 1
ATOM 627 C C . VAL A 1 78 ? -19.021 2.340 16.952 1.00 85.62 78 VAL A C 1
ATOM 629 O O . VAL A 1 78 ? -19.598 2.836 17.915 1.00 85.62 78 VAL A O 1
ATOM 632 N N . ARG A 1 79 ? -19.470 1.225 16.363 1.00 85.94 79 ARG A N 1
ATOM 633 C CA . ARG A 1 79 ? -20.711 0.553 16.774 1.00 85.94 79 ARG A CA 1
ATOM 634 C C . ARG A 1 79 ? -20.535 -0.350 17.997 1.00 85.94 79 ARG A C 1
ATOM 636 O O . ARG A 1 79 ? -21.475 -0.498 18.771 1.00 85.94 79 ARG A O 1
ATOM 643 N N . ASP A 1 80 ? -19.384 -1.001 18.126 1.00 84.94 80 ASP A N 1
ATOM 644 C CA . ASP A 1 80 ? -19.120 -2.020 19.144 1.00 84.94 80 ASP A CA 1
ATOM 645 C C . ASP A 1 80 ? -17.646 -1.962 19.593 1.00 84.94 80 ASP A C 1
ATOM 647 O O . ASP A 1 80 ? -16.816 -2.760 19.131 1.00 84.94 80 ASP A O 1
ATOM 651 N N . PRO A 1 81 ? -17.294 -1.005 20.476 1.00 83.31 81 PRO A N 1
ATOM 652 C CA . PRO A 1 81 ? -15.930 -0.809 20.962 1.00 83.31 81 PRO A CA 1
ATOM 653 C C . PRO A 1 81 ? -15.527 -1.946 21.912 1.00 83.31 81 PRO A C 1
ATOM 655 O O . PRO A 1 81 ? -15.622 -1.856 23.134 1.00 83.31 81 PRO A O 1
ATOM 658 N N . ARG A 1 82 ? -15.075 -3.062 21.332 1.00 86.75 82 ARG A N 1
ATOM 659 C CA . ARG A 1 82 ? -14.557 -4.228 22.062 1.00 86.75 82 ARG A CA 1
ATOM 660 C C . ARG A 1 82 ? -13.052 -4.345 21.915 1.00 86.75 82 ARG A C 1
ATOM 662 O O . ARG A 1 82 ? -12.493 -4.103 20.847 1.00 86.75 82 ARG A O 1
ATOM 669 N N . ARG A 1 83 ? -12.412 -4.912 22.941 1.00 86.00 83 ARG A N 1
ATOM 670 C CA . ARG A 1 83 ? -10.978 -5.246 22.932 1.00 86.00 83 ARG A CA 1
ATOM 671 C C . ARG A 1 83 ? -10.553 -6.088 21.722 1.00 86.00 83 ARG A C 1
ATOM 673 O O . ARG A 1 83 ? -9.459 -5.905 21.207 1.00 86.00 83 ARG A O 1
ATOM 680 N N . ARG A 1 84 ? -11.430 -6.961 21.214 1.00 89.06 84 ARG A N 1
ATOM 681 C CA . ARG A 1 84 ? -11.180 -7.721 19.977 1.00 89.06 84 ARG A CA 1
ATOM 682 C C . ARG A 1 84 ? -11.010 -6.814 18.751 1.00 89.06 84 ARG A C 1
ATOM 684 O O . ARG A 1 84 ? -10.069 -7.011 17.994 1.00 89.06 84 ARG A O 1
ATOM 691 N N . ARG A 1 85 ? -11.874 -5.807 18.576 1.00 89.00 85 ARG A N 1
ATOM 692 C CA . ARG A 1 85 ? -11.786 -4.850 17.457 1.00 89.00 85 ARG A CA 1
ATOM 693 C C . ARG A 1 85 ? -10.522 -4.000 17.542 1.00 89.00 85 ARG A C 1
ATOM 695 O O . ARG A 1 85 ? -9.910 -3.712 16.522 1.00 89.00 85 ARG A O 1
ATOM 702 N N . PHE A 1 86 ? -10.087 -3.682 18.760 1.00 89.38 86 PHE A N 1
ATOM 703 C CA . PHE A 1 86 ? -8.797 -3.040 19.014 1.00 89.38 86 PHE A CA 1
ATOM 704 C C . PHE A 1 86 ? -7.604 -3.858 18.532 1.00 89.38 86 PHE A C 1
ATOM 706 O O . PHE A 1 86 ? -6.711 -3.306 17.888 1.00 89.38 86 PHE A O 1
ATOM 713 N N . LEU A 1 87 ? -7.614 -5.169 18.768 1.00 90.69 87 LEU A N 1
ATOM 714 C CA . LEU A 1 87 ? -6.574 -6.054 18.248 1.00 90.69 87 LEU A CA 1
ATOM 715 C C . LEU A 1 87 ? -6.628 -6.154 16.718 1.00 90.69 87 LEU A C 1
ATOM 717 O O . LEU A 1 87 ? -5.587 -6.087 16.079 1.00 90.69 87 LEU A O 1
ATOM 721 N N . GLU A 1 88 ? -7.824 -6.236 16.128 1.00 92.19 88 GLU A N 1
ATOM 722 C CA . GLU A 1 88 ? -8.000 -6.281 14.667 1.00 92.19 88 GLU A CA 1
ATOM 723 C C . GLU A 1 88 ? -7.493 -5.000 13.974 1.00 92.19 88 GLU A C 1
ATOM 725 O O . GLU A 1 88 ? -6.838 -5.084 12.937 1.00 92.19 88 GLU A O 1
ATOM 730 N N . ILE A 1 89 ? -7.739 -3.819 14.555 1.00 91.81 89 ILE A N 1
ATOM 731 C CA . ILE A 1 89 ? -7.215 -2.543 14.034 1.00 91.81 89 ILE A CA 1
ATOM 732 C C . ILE A 1 89 ? -5.695 -2.462 14.188 1.00 91.81 89 ILE A C 1
ATOM 734 O O . ILE A 1 89 ? -5.022 -2.022 13.262 1.00 91.81 89 ILE A O 1
ATOM 738 N N . SER A 1 90 ? -5.153 -2.914 15.322 1.00 91.31 90 SER A N 1
ATOM 739 C CA . SER A 1 90 ? -3.700 -2.928 15.549 1.00 91.31 90 SER A CA 1
ATOM 740 C C . SER A 1 90 ? -2.982 -3.868 14.576 1.00 91.31 90 SER A C 1
ATOM 742 O O . SER A 1 90 ? -1.941 -3.511 14.038 1.00 91.31 90 SER A O 1
ATOM 744 N N . ALA A 1 91 ? -3.565 -5.038 14.298 1.00 93.25 91 ALA A N 1
ATOM 745 C CA . ALA A 1 91 ? -3.036 -5.969 13.306 1.00 93.25 91 ALA A CA 1
ATOM 746 C C . ALA A 1 91 ? -3.047 -5.358 11.897 1.00 93.25 91 ALA A C 1
ATOM 748 O O . ALA A 1 91 ? -2.069 -5.476 11.169 1.00 93.25 91 ALA A O 1
ATOM 749 N N . LEU A 1 92 ? -4.123 -4.654 11.521 1.00 92.50 92 LEU A N 1
ATOM 750 C CA . LEU A 1 92 ? -4.174 -3.972 10.228 1.00 92.50 92 LEU A CA 1
ATOM 751 C C . LEU A 1 92 ? -3.165 -2.814 10.136 1.00 92.50 92 LEU A C 1
ATOM 753 O O . LEU A 1 92 ? -2.593 -2.604 9.073 1.00 92.50 92 LEU A O 1
ATOM 757 N N . GLU A 1 93 ? -2.926 -2.076 11.224 1.00 92.38 93 GLU A N 1
ATOM 758 C CA . GLU A 1 93 ? -1.882 -1.040 11.283 1.00 92.38 93 GLU A CA 1
ATOM 759 C C . GLU A 1 93 ? -0.494 -1.643 10.996 1.00 92.38 93 GLU A C 1
ATOM 761 O O . GLU A 1 93 ? 0.233 -1.128 10.145 1.00 92.38 93 GLU A O 1
ATOM 766 N N . GLU A 1 94 ? -0.165 -2.776 11.622 1.00 91.69 94 GLU A N 1
ATOM 767 C CA . GLU A 1 94 ? 1.086 -3.509 11.385 1.00 91.69 94 GLU A CA 1
ATOM 768 C C . GLU A 1 94 ? 1.185 -4.052 9.949 1.00 91.69 94 GLU A C 1
ATOM 770 O O . GLU A 1 94 ? 2.207 -3.859 9.288 1.00 91.69 94 GLU A O 1
ATOM 775 N N . GLU A 1 95 ? 0.109 -4.656 9.429 1.00 91.31 95 GLU A N 1
ATOM 776 C CA . GLU A 1 95 ? 0.027 -5.110 8.034 1.00 91.31 95 GLU A CA 1
ATOM 777 C C . GLU A 1 95 ? 0.297 -3.948 7.059 1.00 91.31 95 GLU A C 1
ATOM 779 O O . GLU A 1 95 ? 1.079 -4.093 6.118 1.00 91.31 95 GLU A O 1
ATOM 784 N N . THR A 1 96 ? -0.305 -2.773 7.287 1.00 91.88 96 THR A N 1
ATOM 785 C CA . THR A 1 96 ? -0.104 -1.603 6.414 1.00 91.88 96 THR A CA 1
ATOM 786 C C . THR A 1 96 ? 1.311 -1.033 6.485 1.00 91.88 96 THR A C 1
ATOM 788 O O . THR A 1 96 ? 1.838 -0.608 5.457 1.00 91.88 96 THR A O 1
ATOM 791 N N . GLU A 1 97 ? 1.960 -1.068 7.652 1.00 91.06 97 GLU A N 1
ATOM 792 C CA . GLU A 1 97 ? 3.360 -0.652 7.789 1.00 91.06 97 GLU A CA 1
ATOM 793 C C . GLU A 1 97 ? 4.304 -1.622 7.066 1.00 91.06 97 GLU A C 1
ATOM 795 O O . GLU A 1 97 ? 5.206 -1.193 6.345 1.00 91.06 97 GLU A O 1
ATOM 800 N N . ALA A 1 98 ? 4.064 -2.931 7.180 1.00 91.38 98 ALA A N 1
ATOM 801 C CA . ALA A 1 98 ? 4.832 -3.931 6.445 1.00 91.38 98 ALA A CA 1
ATOM 802 C C . ALA A 1 98 ? 4.702 -3.738 4.922 1.00 91.38 98 ALA A C 1
ATOM 804 O O . ALA A 1 98 ? 5.705 -3.759 4.204 1.00 91.38 98 ALA A O 1
ATOM 805 N N . LEU A 1 99 ? 3.487 -3.477 4.427 1.00 90.88 99 LEU A N 1
ATOM 806 C CA . LEU A 1 99 ? 3.245 -3.182 3.010 1.00 90.88 99 LEU A CA 1
ATOM 807 C C . LEU A 1 99 ? 3.962 -1.911 2.543 1.00 90.88 99 LEU A C 1
ATOM 809 O O . LEU A 1 99 ? 4.527 -1.894 1.449 1.00 90.88 99 LEU A O 1
ATOM 813 N N . ARG A 1 100 ? 4.008 -0.870 3.380 1.00 89.50 100 ARG A N 1
ATOM 814 C CA . ARG A 1 100 ? 4.742 0.369 3.087 1.00 89.50 100 ARG A CA 1
ATOM 815 C C . ARG A 1 100 ? 6.231 0.100 2.856 1.00 89.50 100 ARG A C 1
ATOM 817 O O . ARG A 1 100 ? 6.805 0.616 1.898 1.00 89.50 100 ARG A O 1
ATOM 824 N N . ILE A 1 101 ? 6.846 -0.731 3.701 1.00 90.69 101 ILE A N 1
ATOM 825 C CA . ILE A 1 101 ? 8.256 -1.126 3.562 1.00 90.69 101 ILE A CA 1
ATOM 826 C C . ILE A 1 101 ? 8.471 -1.891 2.250 1.00 90.69 101 ILE A C 1
ATOM 828 O O . ILE A 1 101 ? 9.438 -1.626 1.535 1.00 90.69 101 ILE A O 1
ATOM 832 N N . ILE A 1 102 ? 7.561 -2.806 1.903 1.00 89.88 102 ILE A N 1
ATOM 833 C CA . ILE A 1 102 ? 7.633 -3.564 0.647 1.00 89.88 102 ILE A CA 1
ATOM 834 C C . ILE A 1 102 ? 7.577 -2.618 -0.557 1.00 89.88 102 ILE A C 1
ATOM 836 O O . ILE A 1 102 ? 8.437 -2.712 -1.431 1.00 89.88 102 ILE A O 1
ATOM 840 N N . PHE A 1 103 ? 6.639 -1.670 -0.591 1.00 88.69 103 PHE A N 1
ATOM 841 C CA . PHE A 1 103 ? 6.545 -0.689 -1.678 1.00 88.69 103 PHE A CA 1
ATOM 842 C C . PHE A 1 103 ? 7.794 0.186 -1.790 1.00 88.69 103 PHE A C 1
ATOM 844 O O . PHE A 1 103 ? 8.265 0.459 -2.894 1.00 88.69 103 PHE A O 1
ATOM 851 N N . GLU A 1 104 ? 8.391 0.580 -0.666 1.00 90.00 104 GLU A N 1
ATOM 852 C CA . GLU A 1 104 ? 9.645 1.328 -0.678 1.00 90.00 104 GLU A CA 1
ATOM 853 C C . GLU A 1 104 ? 10.792 0.514 -1.300 1.00 90.00 104 GLU A C 1
ATOM 855 O O . GLU A 1 104 ? 11.561 1.041 -2.110 1.00 90.00 104 GLU A O 1
ATOM 860 N N . VAL A 1 105 ? 10.885 -0.779 -0.973 1.00 91.31 105 VAL A N 1
ATOM 861 C CA . VAL A 1 105 ? 11.850 -1.696 -1.596 1.00 91.31 105 VAL A CA 1
ATOM 862 C C . VAL A 1 105 ? 11.572 -1.835 -3.091 1.00 91.31 105 VAL A C 1
ATOM 864 O O . VAL A 1 105 ? 12.498 -1.683 -3.882 1.00 91.31 105 VAL A O 1
ATOM 867 N N . GLN A 1 106 ? 10.317 -2.035 -3.494 1.00 90.06 106 GLN A N 1
ATOM 868 C CA . GLN A 1 106 ? 9.933 -2.165 -4.902 1.00 90.06 106 GLN A CA 1
ATOM 869 C C . GLN A 1 106 ? 10.298 -0.918 -5.713 1.00 90.06 106 GLN A C 1
ATOM 871 O O . GLN A 1 106 ? 10.937 -1.032 -6.757 1.00 90.06 106 GLN A O 1
ATOM 876 N N . ILE A 1 107 ? 9.997 0.282 -5.205 1.00 91.44 107 ILE A N 1
ATOM 877 C CA . ILE A 1 107 ? 10.387 1.546 -5.848 1.00 91.44 107 ILE A CA 1
ATOM 878 C C . ILE A 1 107 ? 11.909 1.623 -6.016 1.00 91.44 107 ILE A C 1
ATOM 880 O O . ILE A 1 107 ? 12.396 2.035 -7.071 1.00 91.44 107 ILE A O 1
ATOM 884 N N . ARG A 1 108 ? 12.683 1.231 -4.996 1.00 92.25 108 ARG A N 1
ATOM 885 C CA . ARG A 1 108 ? 14.153 1.206 -5.081 1.00 92.25 108 ARG A CA 1
ATOM 886 C C . ARG A 1 108 ? 14.639 0.195 -6.119 1.00 92.25 108 ARG A C 1
ATOM 888 O O . ARG A 1 108 ? 15.552 0.520 -6.871 1.00 92.25 108 ARG A O 1
ATOM 895 N N . THR A 1 109 ? 14.026 -0.984 -6.196 1.00 90.31 109 THR A N 1
ATOM 896 C CA . THR A 1 109 ? 14.364 -2.014 -7.188 1.00 90.31 109 THR A CA 1
ATOM 897 C C . THR A 1 109 ? 14.080 -1.535 -8.608 1.00 90.31 109 THR A C 1
ATOM 899 O O . THR A 1 109 ? 14.948 -1.669 -9.465 1.00 90.31 109 THR A O 1
ATOM 902 N N . VAL A 1 110 ? 12.921 -0.917 -8.855 1.00 90.56 110 VAL A N 1
ATOM 903 C CA . VAL A 1 110 ? 12.572 -0.370 -10.177 1.00 90.56 110 VAL A CA 1
ATOM 904 C C . VAL A 1 110 ? 13.539 0.751 -10.572 1.00 90.56 110 VAL A C 1
ATOM 906 O O . VAL A 1 110 ? 14.026 0.767 -11.697 1.00 90.56 110 VAL A O 1
ATOM 909 N N . LYS A 1 111 ? 13.916 1.633 -9.636 1.00 91.88 111 LYS A N 1
ATOM 910 C CA . LYS A 1 111 ? 14.936 2.671 -9.882 1.00 91.88 111 LYS A CA 1
ATOM 911 C C . LYS A 1 111 ? 16.326 2.098 -10.158 1.00 91.88 111 LYS A C 1
ATOM 913 O O . LYS A 1 111 ? 17.040 2.619 -11.005 1.00 91.88 111 LYS A O 1
ATOM 918 N N . ALA A 1 112 ? 16.730 1.049 -9.444 1.00 91.06 112 ALA A N 1
ATOM 919 C CA . ALA A 1 112 ? 17.996 0.372 -9.711 1.00 91.06 112 ALA A CA 1
ATOM 920 C C . ALA A 1 112 ? 17.981 -0.293 -11.095 1.00 91.06 112 ALA A C 1
ATOM 922 O O . ALA A 1 112 ? 18.977 -0.252 -11.813 1.00 91.06 112 ALA A O 1
ATOM 923 N N . TYR A 1 113 ? 16.839 -0.854 -11.490 1.00 89.69 113 TYR A N 1
ATOM 924 C CA . TYR A 1 113 ? 16.656 -1.430 -12.814 1.00 89.69 113 TYR A CA 1
ATOM 925 C C . TYR A 1 113 ? 16.723 -0.362 -13.917 1.00 89.69 113 TYR A C 1
ATOM 927 O O . TYR A 1 113 ? 17.450 -0.553 -14.886 1.00 89.69 113 TYR A O 1
ATOM 935 N N . ASP A 1 114 ? 16.079 0.795 -13.728 1.00 91.06 114 ASP A N 1
ATOM 936 C CA . ASP A 1 114 ? 16.195 1.960 -14.622 1.00 91.06 114 ASP A CA 1
ATOM 937 C C . ASP A 1 114 ? 17.654 2.409 -14.803 1.00 91.06 114 ASP A C 1
ATOM 939 O O . ASP A 1 114 ? 18.117 2.628 -15.922 1.00 91.06 114 ASP A O 1
ATOM 943 N N . GLN A 1 115 ? 18.427 2.450 -13.713 1.00 90.81 115 GLN A N 1
ATOM 944 C CA . GLN A 1 115 ? 19.850 2.790 -13.774 1.00 90.81 115 GLN A CA 1
ATOM 945 C C . GLN A 1 115 ? 20.654 1.802 -14.617 1.00 90.81 115 GLN A C 1
ATOM 947 O O . GLN A 1 115 ? 21.436 2.244 -15.449 1.00 90.81 115 GLN A O 1
ATOM 952 N N . VAL A 1 116 ? 20.458 0.493 -14.428 1.00 88.12 116 VAL A N 1
ATOM 953 C CA . VAL A 1 116 ? 21.157 -0.551 -15.203 1.00 88.12 116 VAL A CA 1
ATOM 954 C C . VAL A 1 116 ? 20.757 -0.508 -16.676 1.00 88.12 116 VAL A C 1
ATOM 956 O O . VAL A 1 116 ? 21.572 -0.764 -17.560 1.00 88.12 116 VAL A O 1
ATOM 959 N N . LEU A 1 117 ? 19.497 -0.172 -16.939 1.00 86.19 117 LEU A N 1
ATOM 960 C CA . LEU A 1 117 ? 18.967 -0.030 -18.280 1.00 86.19 117 LEU A CA 1
ATOM 961 C C . LEU A 1 117 ? 19.454 1.245 -18.975 1.00 86.19 117 LEU A C 1
ATOM 963 O O . LEU A 1 117 ? 19.491 1.263 -20.204 1.00 86.19 117 LEU A O 1
ATOM 967 N N . SER A 1 118 ? 19.855 2.283 -18.250 1.00 87.56 118 SER A N 1
ATOM 968 C CA . SER A 1 118 ? 20.327 3.523 -18.859 1.00 87.56 118 SER A CA 1
ATOM 969 C C . SER A 1 118 ? 21.480 3.274 -19.852 1.00 87.56 118 SER A C 1
ATOM 971 O O . SER A 1 118 ? 22.488 2.668 -19.483 1.00 87.56 118 SER A O 1
ATOM 973 N N . PRO A 1 119 ? 21.401 3.790 -21.096 1.00 84.88 119 PRO A N 1
ATOM 974 C CA . PRO A 1 119 ? 22.486 3.698 -22.076 1.00 84.88 119 PRO A CA 1
ATOM 975 C C . PRO A 1 119 ? 23.807 4.301 -21.581 1.00 84.88 119 PRO A C 1
ATOM 977 O O . PRO A 1 119 ? 24.872 3.950 -22.077 1.00 84.88 119 PRO A O 1
ATOM 980 N N . ASP A 1 120 ? 23.742 5.211 -20.607 1.00 83.62 120 ASP A N 1
ATOM 981 C CA . ASP A 1 120 ? 24.909 5.872 -20.023 1.00 83.62 120 ASP A CA 1
ATOM 982 C C . ASP A 1 120 ? 25.542 5.082 -18.85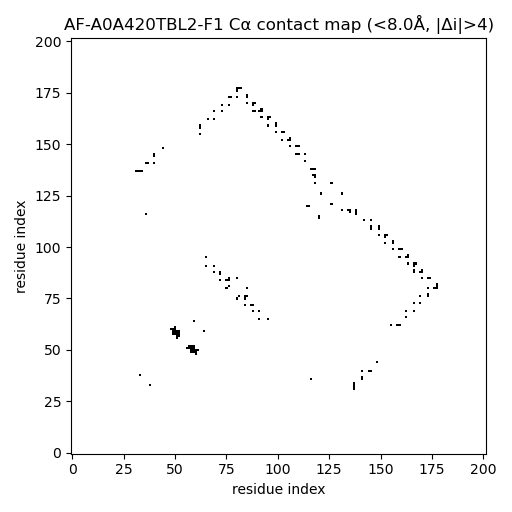9 1.00 83.62 120 ASP A C 1
ATOM 984 O O . ASP A 1 120 ? 26.557 5.515 -18.315 1.00 83.62 120 ASP A O 1
ATOM 988 N N . PHE A 1 121 ? 24.962 3.945 -18.453 1.00 82.81 121 PHE A N 1
ATOM 989 C CA . PHE A 1 121 ? 25.452 3.150 -17.323 1.00 82.81 121 PHE A CA 1
ATOM 990 C C . PHE A 1 121 ? 26.770 2.428 -17.628 1.00 82.81 121 PHE A C 1
ATOM 992 O O . PHE A 1 121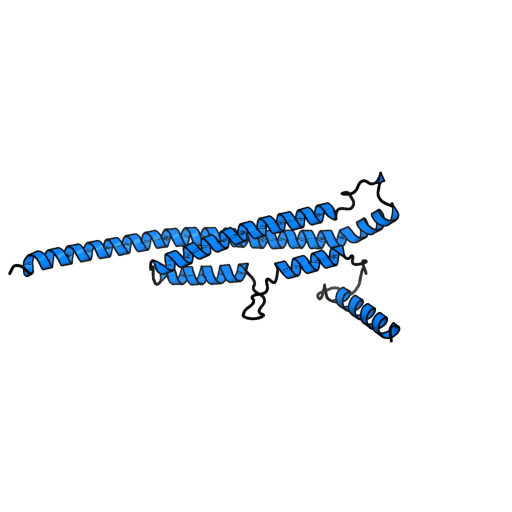 ? 27.660 2.371 -16.778 1.00 82.81 121 PHE A O 1
ATOM 999 N N . PHE A 1 122 ? 26.914 1.887 -18.840 1.00 75.62 122 PHE A N 1
ATOM 1000 C CA . PHE A 1 122 ? 28.116 1.162 -19.246 1.00 75.62 122 PHE A CA 1
ATOM 1001 C C . PHE A 1 122 ? 29.157 2.102 -19.876 1.00 75.62 122 PHE A C 1
ATOM 1003 O O . PHE A 1 122 ? 28.796 3.013 -20.627 1.00 75.62 122 PHE A O 1
ATOM 1010 N N . PRO A 1 123 ? 30.464 1.895 -19.622 1.00 72.94 123 PRO A N 1
ATOM 1011 C CA . PRO A 1 123 ? 31.501 2.720 -20.224 1.00 72.94 123 PRO A CA 1
ATOM 1012 C C . PRO A 1 123 ? 31.484 2.624 -21.756 1.00 72.94 123 PRO A C 1
ATOM 1014 O O . PRO A 1 123 ? 31.473 1.539 -22.344 1.00 72.94 123 PRO A O 1
ATOM 1017 N N . LYS A 1 124 ? 31.533 3.788 -22.412 1.00 68.25 124 LYS A N 1
ATOM 1018 C CA . LYS A 1 124 ? 31.503 3.922 -23.881 1.00 68.25 124 LYS A CA 1
ATOM 1019 C C . LYS A 1 124 ? 32.704 3.270 -24.568 1.00 68.25 124 LYS A C 1
ATOM 1021 O O . LYS A 1 124 ? 32.608 2.907 -25.733 1.00 68.25 124 LYS A O 1
ATOM 1026 N N . ASP A 1 125 ? 33.805 3.099 -23.840 1.00 63.62 125 ASP A N 1
ATOM 1027 C CA . ASP A 1 125 ? 35.039 2.494 -24.349 1.00 63.62 125 ASP A CA 1
ATOM 1028 C C . ASP A 1 125 ? 34.945 0.965 -24.477 1.00 63.62 125 ASP A C 1
ATOM 1030 O O . ASP A 1 125 ? 35.760 0.352 -25.160 1.00 63.62 125 ASP A O 1
ATOM 1034 N N . THR A 1 126 ? 33.964 0.338 -23.820 1.00 65.50 126 THR A N 1
ATOM 1035 C CA . THR A 1 126 ? 33.813 -1.128 -23.754 1.00 65.50 126 THR A CA 1
ATOM 1036 C C . THR A 1 126 ? 32.643 -1.659 -24.584 1.00 65.50 126 THR A C 1
ATOM 1038 O O . THR A 1 126 ? 32.503 -2.871 -24.716 1.00 65.50 126 THR A O 1
ATOM 1041 N N . THR A 1 127 ? 31.809 -0.775 -25.137 1.00 69.81 127 THR A N 1
ATOM 1042 C CA . THR A 1 127 ? 30.532 -1.136 -25.774 1.00 69.81 127 THR A CA 1
ATOM 1043 C C . THR A 1 127 ? 30.552 -0.773 -27.258 1.00 69.81 127 THR A C 1
ATOM 1045 O O . THR A 1 127 ? 30.984 0.324 -27.616 1.00 69.81 127 THR A O 1
ATOM 1048 N N . ASP A 1 128 ? 30.078 -1.671 -28.127 1.00 79.19 128 ASP A N 1
ATOM 1049 C CA . ASP A 1 128 ? 29.965 -1.389 -29.561 1.00 79.19 128 ASP A CA 1
ATOM 1050 C C . ASP A 1 128 ? 29.026 -0.190 -29.805 1.00 79.19 128 ASP A C 1
ATOM 1052 O O . ASP A 1 128 ? 27.982 -0.032 -29.166 1.00 79.19 128 ASP A O 1
ATOM 1056 N N . ARG A 1 129 ? 29.399 0.683 -30.745 1.00 76.62 129 ARG A N 1
ATOM 1057 C CA . ARG A 1 129 ? 28.636 1.890 -31.094 1.00 76.62 129 ARG A CA 1
ATOM 1058 C C . ARG A 1 129 ? 27.272 1.553 -31.688 1.00 76.62 129 ARG A C 1
ATOM 1060 O O . ARG A 1 129 ? 26.337 2.330 -31.506 1.00 76.62 129 ARG A O 1
ATOM 1067 N N . VAL A 1 130 ? 27.174 0.430 -32.401 1.00 78.94 130 VAL A N 1
ATOM 1068 C CA . VAL A 1 130 ? 25.918 -0.047 -32.996 1.00 78.94 130 VAL A CA 1
ATOM 1069 C C . VAL A 1 130 ? 24.960 -0.505 -31.895 1.00 78.94 130 VAL A C 1
ATOM 1071 O O . VAL A 1 130 ? 23.826 -0.029 -31.838 1.00 78.94 130 VAL A O 1
ATOM 1074 N N . ASP A 1 131 ? 25.445 -1.318 -30.954 1.00 74.94 131 ASP A N 1
ATOM 1075 C CA . AS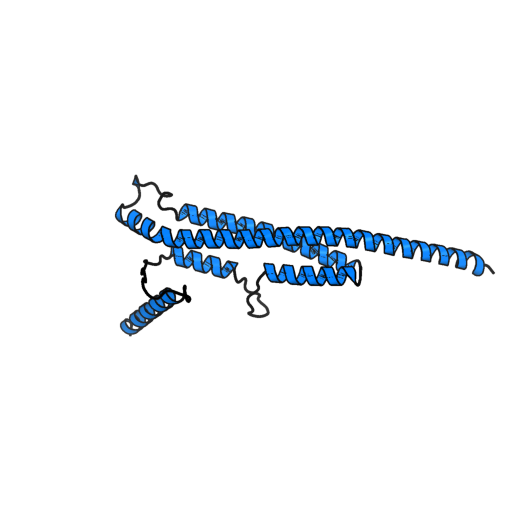P A 1 131 ? 24.662 -1.791 -29.806 1.00 74.94 131 ASP A CA 1
ATOM 1076 C C . ASP A 1 131 ? 24.215 -0.643 -28.891 1.00 74.94 131 ASP A C 1
ATOM 1078 O O . ASP A 1 131 ? 23.065 -0.604 -28.449 1.00 74.94 131 ASP A O 1
ATOM 1082 N N . LEU A 1 132 ? 25.081 0.352 -28.662 1.00 79.56 132 LEU A N 1
ATOM 1083 C CA . LEU A 1 132 ? 24.734 1.545 -27.883 1.00 79.56 132 LEU A CA 1
ATOM 1084 C C . LEU A 1 132 ? 23.624 2.377 -28.553 1.00 79.56 132 LEU A C 1
ATOM 1086 O O . LEU A 1 132 ? 22.763 2.929 -27.864 1.00 79.56 132 LEU A O 1
ATOM 1090 N N . GLY A 1 133 ? 23.631 2.457 -29.889 1.00 79.12 133 GLY A N 1
ATOM 1091 C CA . GLY A 1 133 ? 22.574 3.097 -30.673 1.00 79.12 133 GLY A CA 1
ATOM 1092 C C . GLY A 1 133 ? 21.232 2.388 -30.496 1.00 79.12 133 GLY A C 1
ATOM 1093 O O . GLY A 1 133 ? 20.260 3.013 -30.073 1.00 79.12 133 GLY A O 1
ATOM 1094 N N . HIS A 1 134 ? 21.210 1.067 -30.700 1.00 79.94 134 HIS A N 1
ATOM 1095 C CA . HIS A 1 134 ? 20.012 0.246 -30.500 1.00 79.94 134 HIS A CA 1
ATOM 1096 C C . HIS A 1 134 ? 19.469 0.336 -29.069 1.00 79.94 134 HIS A C 1
ATOM 1098 O O . HIS A 1 134 ? 18.267 0.520 -28.866 1.00 79.94 134 HIS A O 1
ATOM 1104 N N . ARG A 1 135 ? 20.350 0.284 -28.063 1.00 83.62 135 ARG A N 1
ATOM 1105 C CA . ARG A 1 135 ? 19.972 0.417 -26.653 1.00 83.62 135 ARG A CA 1
ATOM 1106 C C . ARG A 1 135 ? 19.286 1.752 -26.371 1.00 83.62 135 ARG A C 1
ATOM 1108 O O . ARG A 1 135 ? 18.278 1.779 -25.668 1.00 83.62 135 ARG A O 1
ATOM 1115 N N . LYS A 1 136 ? 19.812 2.850 -26.921 1.00 84.06 136 LYS A N 1
ATOM 1116 C CA . LYS A 1 136 ? 19.254 4.197 -26.748 1.00 84.06 136 LYS A CA 1
ATOM 1117 C C . LYS A 1 136 ? 17.865 4.334 -27.371 1.00 84.06 136 LYS A C 1
ATOM 1119 O O . LYS A 1 136 ? 16.999 4.958 -26.758 1.00 84.06 136 LYS A O 1
ATOM 1124 N N . ASP A 1 137 ? 17.654 3.732 -28.537 1.00 82.00 137 ASP A N 1
ATOM 1125 C CA . ASP A 1 137 ? 16.362 3.753 -29.227 1.00 82.00 137 ASP A CA 1
ATOM 1126 C C . ASP A 1 137 ? 15.285 2.993 -28.432 1.00 82.00 137 ASP A C 1
ATOM 1128 O O . ASP A 1 137 ? 14.151 3.458 -28.307 1.00 82.00 137 ASP A O 1
ATOM 1132 N N . MET A 1 138 ? 15.652 1.865 -27.815 1.00 82.00 138 MET A N 1
ATOM 1133 C CA . MET A 1 138 ? 14.739 1.038 -27.013 1.00 82.00 138 MET A CA 1
ATOM 1134 C C . MET A 1 138 ? 14.450 1.630 -25.628 1.00 82.00 138 MET A C 1
ATOM 1136 O O . MET A 1 138 ? 13.311 1.597 -25.152 1.00 82.00 138 MET A O 1
ATOM 1140 N N . TYR A 1 139 ? 15.460 2.239 -25.000 1.00 86.00 139 TYR A N 1
ATOM 1141 C CA . TYR A 1 139 ? 15.350 2.802 -23.655 1.00 86.00 139 TYR A CA 1
ATOM 1142 C C . TYR A 1 139 ? 14.268 3.881 -23.542 1.00 86.00 139 TYR A C 1
ATOM 1144 O O . TYR A 1 139 ? 13.659 4.033 -22.489 1.00 86.00 139 TYR A O 1
ATOM 1152 N N . GLY A 1 140 ? 13.973 4.613 -24.622 1.00 85.19 140 GLY A N 1
ATOM 1153 C CA . GLY A 1 140 ? 12.929 5.639 -24.609 1.00 85.19 140 GLY A CA 1
ATOM 1154 C C . GLY A 1 140 ? 11.542 5.102 -24.231 1.00 85.19 140 GLY A C 1
ATOM 1155 O O . GLY A 1 140 ? 10.817 5.764 -23.487 1.00 85.19 140 GLY A O 1
ATOM 1156 N N . LEU A 1 141 ? 11.179 3.908 -24.713 1.00 82.69 141 LEU A N 1
ATOM 1157 C CA . LEU A 1 141 ? 9.904 3.262 -24.384 1.00 82.69 141 LEU A CA 1
ATOM 1158 C C . LEU A 1 141 ? 9.934 2.660 -22.974 1.00 82.69 141 LEU A C 1
ATOM 1160 O O . LEU A 1 141 ? 9.005 2.854 -22.193 1.00 82.69 141 LEU A O 1
ATOM 1164 N N . GLU A 1 142 ? 11.018 1.963 -22.642 1.00 86.00 142 GLU A N 1
ATOM 1165 C CA . GLU A 1 142 ? 11.210 1.319 -21.339 1.00 86.00 142 GLU A CA 1
ATOM 1166 C C . GLU A 1 142 ? 11.186 2.335 -20.202 1.00 86.00 142 GLU A C 1
ATOM 1168 O O . GLU A 1 142 ? 10.477 2.136 -19.220 1.00 86.00 142 GLU A O 1
ATOM 1173 N N . LYS A 1 143 ? 11.873 3.467 -20.376 1.00 88.56 143 LYS A N 1
ATOM 1174 C CA . LYS A 1 143 ? 11.899 4.557 -19.406 1.00 88.56 143 LYS A CA 1
ATOM 1175 C C . LYS A 1 143 ? 10.505 5.103 -19.121 1.00 88.56 143 LYS A C 1
ATOM 1177 O O . LYS A 1 143 ? 10.143 5.263 -17.964 1.00 88.56 143 LYS A O 1
ATOM 1182 N N . ARG A 1 144 ? 9.684 5.329 -20.154 1.00 87.44 144 ARG A N 1
ATOM 1183 C CA . ARG A 1 144 ? 8.291 5.773 -19.960 1.00 87.44 144 ARG A CA 1
ATOM 1184 C C . ARG A 1 144 ? 7.486 4.763 -19.145 1.00 87.44 144 ARG A C 1
ATOM 1186 O O . ARG A 1 144 ? 6.694 5.160 -18.296 1.00 87.44 144 ARG A O 1
ATOM 1193 N N . HIS A 1 145 ? 7.690 3.470 -19.394 1.00 86.12 145 HIS A N 1
ATOM 1194 C CA . HIS A 1 145 ? 7.003 2.414 -18.654 1.00 86.12 145 HIS A CA 1
ATOM 1195 C C . HIS A 1 145 ? 7.477 2.330 -17.194 1.00 86.12 145 HIS A C 1
ATOM 1197 O O . HIS A 1 145 ? 6.655 2.181 -16.291 1.00 86.12 145 HIS A O 1
ATOM 1203 N N . LEU A 1 146 ? 8.784 2.472 -16.957 1.00 89.75 146 LEU A N 1
ATOM 1204 C CA . LEU A 1 146 ? 9.385 2.507 -15.622 1.00 89.75 146 LEU A CA 1
ATOM 1205 C C . LEU A 1 146 ? 8.928 3.730 -14.827 1.00 89.75 146 LEU A C 1
ATOM 1207 O O . LEU A 1 146 ? 8.524 3.586 -13.676 1.00 89.75 146 LEU A O 1
ATOM 1211 N N . ASP A 1 147 ? 8.925 4.912 -15.444 1.00 90.69 147 ASP A N 1
ATOM 1212 C CA . ASP A 1 147 ? 8.451 6.153 -14.829 1.00 90.69 147 ASP A CA 1
ATOM 1213 C C . ASP A 1 147 ? 6.974 6.027 -14.421 1.00 90.69 147 ASP A C 1
ATOM 1215 O O . ASP A 1 147 ? 6.611 6.363 -13.291 1.00 90.69 147 ASP A O 1
ATOM 1219 N N . ALA A 1 148 ? 6.131 5.464 -15.296 1.00 89.38 148 ALA A N 1
ATOM 1220 C CA . ALA A 1 148 ? 4.727 5.195 -14.988 1.00 89.38 148 ALA A CA 1
ATOM 1221 C C . ALA A 1 148 ? 4.565 4.194 -13.828 1.00 89.38 148 ALA A C 1
ATOM 1223 O O . ALA A 1 148 ? 3.727 4.398 -12.949 1.00 89.38 148 ALA A O 1
ATOM 1224 N N . GLN A 1 149 ? 5.386 3.139 -13.783 1.00 89.31 149 GLN A N 1
ATOM 1225 C CA . GLN A 1 149 ? 5.370 2.164 -12.690 1.00 89.31 149 GLN A CA 1
ATOM 1226 C C . GLN A 1 149 ? 5.807 2.793 -11.359 1.00 89.31 149 GLN A C 1
ATOM 1228 O O . GLN A 1 149 ? 5.159 2.579 -10.335 1.00 89.31 149 GLN A O 1
ATOM 1233 N N . ILE A 1 150 ? 6.873 3.598 -11.359 1.00 91.06 150 ILE A N 1
ATOM 1234 C CA . ILE A 1 150 ? 7.341 4.326 -10.170 1.00 91.06 150 ILE A CA 1
ATOM 1235 C C . ILE A 1 150 ? 6.252 5.276 -9.672 1.00 91.06 150 ILE A C 1
ATOM 1237 O O . ILE A 1 150 ? 6.029 5.362 -8.463 1.00 91.06 150 ILE A O 1
ATOM 1241 N N . GLN A 1 151 ? 5.578 5.983 -10.583 1.00 91.44 151 GLN A N 1
ATOM 1242 C CA . GLN A 1 151 ? 4.489 6.881 -10.226 1.00 91.44 151 GLN A CA 1
ATOM 1243 C C . GLN A 1 151 ? 3.322 6.119 -9.587 1.00 91.44 151 GLN A C 1
ATOM 1245 O O . GLN A 1 151 ? 2.883 6.513 -8.509 1.00 91.44 151 GLN A O 1
ATOM 1250 N N . SER A 1 152 ? 2.881 5.010 -10.191 1.00 89.12 152 SER A N 1
ATOM 1251 C CA . SER A 1 152 ? 1.808 4.168 -9.641 1.00 89.12 152 SER A CA 1
ATOM 1252 C C . SER A 1 152 ? 2.148 3.669 -8.234 1.00 89.12 152 SER A C 1
ATOM 1254 O O . SER A 1 152 ? 1.387 3.891 -7.297 1.00 89.12 152 SER A O 1
ATOM 1256 N N . LEU A 1 153 ? 3.345 3.100 -8.044 1.00 88.75 153 LEU A N 1
ATOM 1257 C CA . LEU A 1 153 ? 3.803 2.623 -6.732 1.00 88.75 153 LEU A CA 1
ATOM 1258 C C . LEU A 1 153 ? 3.885 3.753 -5.692 1.00 88.75 153 LEU A C 1
ATOM 1260 O O . LEU A 1 153 ? 3.620 3.542 -4.508 1.00 88.75 153 LEU A O 1
ATOM 1264 N N . ALA A 1 154 ? 4.251 4.966 -6.112 1.00 89.62 154 ALA A N 1
ATOM 1265 C CA . ALA A 1 154 ? 4.292 6.124 -5.225 1.00 89.62 154 ALA A CA 1
ATOM 1266 C C . ALA A 1 154 ? 2.886 6.619 -4.836 1.00 89.62 154 ALA A C 1
ATOM 1268 O O . ALA A 1 154 ? 2.689 7.068 -3.705 1.00 89.62 154 ALA A O 1
ATOM 1269 N N . GLU A 1 155 ? 1.915 6.559 -5.747 1.00 90.94 155 GLU A N 1
ATOM 1270 C CA . GLU A 1 155 ? 0.507 6.880 -5.477 1.00 90.94 155 GLU A CA 1
ATOM 1271 C C . GLU A 1 155 ? -0.125 5.865 -4.512 1.00 90.94 155 GLU A C 1
ATOM 1273 O O . GLU A 1 155 ? -0.772 6.253 -3.531 1.00 90.94 155 GLU A O 1
ATOM 1278 N N . ASP A 1 156 ? 0.159 4.581 -4.711 1.00 89.44 156 ASP A N 1
ATOM 1279 C CA . ASP A 1 156 ? -0.257 3.499 -3.819 1.00 89.44 156 ASP A CA 1
ATOM 1280 C C . ASP A 1 156 ? 0.378 3.631 -2.428 1.00 89.44 156 ASP A C 1
ATOM 1282 O O . ASP A 1 156 ? -0.311 3.541 -1.406 1.00 89.44 156 ASP A O 1
ATOM 1286 N N . GLY A 1 157 ? 1.673 3.956 -2.371 1.00 89.19 157 GLY A N 1
ATOM 1287 C CA . GLY A 1 157 ? 2.383 4.239 -1.122 1.00 89.19 157 GLY A CA 1
ATOM 1288 C C . GLY A 1 157 ? 1.777 5.408 -0.338 1.00 89.19 157 GLY A C 1
ATOM 1289 O O . GLY A 1 157 ? 1.560 5.292 0.869 1.00 89.19 157 GLY A O 1
ATOM 1290 N N . LYS A 1 158 ? 1.423 6.511 -1.013 1.00 90.19 158 LYS A N 1
ATOM 1291 C CA . LYS A 1 158 ? 0.717 7.644 -0.382 1.00 90.19 158 LYS A CA 1
ATOM 1292 C C . LYS A 1 158 ? -0.657 7.238 0.144 1.00 90.19 158 LYS A C 1
ATOM 1294 O O . LYS A 1 158 ? -1.068 7.686 1.213 1.00 90.19 158 LYS A O 1
ATOM 1299 N N . THR A 1 159 ? -1.373 6.398 -0.598 1.00 90.62 159 THR A N 1
ATOM 1300 C CA . THR A 1 159 ? -2.692 5.906 -0.185 1.00 90.62 159 THR A CA 1
ATOM 1301 C C . THR A 1 159 ? -2.591 5.075 1.093 1.00 90.62 159 THR A C 1
ATOM 1303 O O . THR A 1 159 ? -3.378 5.287 2.019 1.00 90.62 159 THR A O 1
ATOM 1306 N N . LEU A 1 160 ? -1.594 4.189 1.189 1.00 90.25 160 LEU A N 1
ATOM 1307 C CA . LEU A 1 160 ? -1.319 3.429 2.410 1.00 90.25 160 LEU A CA 1
ATOM 1308 C C . LEU A 1 160 ? -0.919 4.332 3.581 1.00 90.25 160 LEU A C 1
ATOM 1310 O O . LEU A 1 160 ? -1.407 4.121 4.687 1.00 90.25 160 LEU A O 1
ATOM 1314 N N . GLU A 1 161 ? -0.113 5.370 3.350 1.00 90.94 161 GLU A N 1
ATOM 1315 C CA . GLU A 1 161 ? 0.270 6.325 4.398 1.00 90.94 161 GLU A CA 1
ATOM 1316 C C . GLU A 1 161 ? -0.954 7.055 4.981 1.00 90.94 161 GLU A C 1
ATOM 1318 O O . GLU A 1 161 ? -1.101 7.193 6.199 1.00 90.94 161 GLU A O 1
ATOM 1323 N N . ILE A 1 162 ? -1.878 7.490 4.119 1.00 91.31 162 ILE A N 1
ATOM 1324 C CA . ILE A 1 162 ? -3.146 8.092 4.554 1.00 91.31 162 ILE A CA 1
ATOM 1325 C C . ILE A 1 162 ? -3.958 7.078 5.368 1.00 91.31 162 ILE A C 1
ATOM 1327 O O . ILE A 1 162 ? -4.501 7.423 6.421 1.00 91.31 162 ILE A O 1
ATOM 1331 N N . LEU A 1 163 ? -4.033 5.830 4.903 1.00 90.88 163 LEU A N 1
ATOM 1332 C CA . LEU A 1 163 ? -4.777 4.770 5.575 1.00 90.88 163 LEU A CA 1
ATOM 1333 C C . LEU A 1 163 ? -4.205 4.459 6.963 1.00 90.88 163 LEU A C 1
ATOM 1335 O O . LEU A 1 163 ? -4.964 4.321 7.921 1.00 90.88 163 LEU A O 1
ATOM 1339 N N . GLN A 1 164 ? -2.880 4.416 7.078 1.00 91.62 164 GLN A N 1
ATOM 1340 C CA . GLN A 1 164 ? -2.167 4.199 8.329 1.00 91.62 164 GLN A CA 1
ATOM 1341 C C . GLN A 1 164 ? -2.486 5.304 9.338 1.00 91.62 164 GLN A C 1
ATOM 1343 O O . GLN A 1 164 ? -2.892 5.008 10.457 1.00 91.62 164 GLN A O 1
ATOM 1348 N N . ARG A 1 165 ? -2.429 6.579 8.927 1.00 91.44 165 ARG A N 1
ATOM 1349 C CA . ARG A 1 165 ? -2.806 7.710 9.798 1.00 91.44 165 ARG A CA 1
ATOM 1350 C C . ARG A 1 165 ? -4.244 7.589 10.311 1.00 91.44 165 ARG A C 1
ATOM 1352 O O . ARG A 1 165 ? -4.503 7.851 11.485 1.00 91.44 165 ARG A O 1
ATOM 1359 N N . ILE A 1 166 ? -5.173 7.166 9.450 1.00 90.69 166 ILE A N 1
ATOM 1360 C CA . ILE A 1 166 ? -6.574 6.931 9.831 1.00 90.69 166 ILE A CA 1
ATOM 1361 C C . ILE A 1 166 ? -6.681 5.780 10.842 1.00 90.69 166 ILE A C 1
ATOM 1363 O O . ILE A 1 166 ? -7.431 5.894 11.814 1.00 90.69 166 ILE A O 1
ATOM 1367 N N . LEU A 1 167 ? -5.944 4.685 10.641 1.00 91.12 167 LEU A N 1
ATOM 1368 C CA . LEU A 1 167 ? -5.939 3.535 11.549 1.00 91.12 167 LEU A CA 1
ATOM 1369 C C . LEU A 1 167 ? -5.357 3.894 12.916 1.00 91.12 167 LEU A C 1
ATOM 1371 O O . LEU A 1 167 ? -5.978 3.577 13.928 1.00 91.12 167 LEU A O 1
ATOM 1375 N N . THR A 1 168 ? -4.241 4.622 12.959 1.00 91.69 168 THR A N 1
ATOM 1376 C CA . THR A 1 168 ? -3.629 5.085 14.210 1.00 91.69 168 THR A CA 1
ATOM 1377 C C . THR A 1 168 ? -4.579 6.000 14.991 1.00 91.69 168 THR A C 1
ATOM 1379 O O . THR A 1 168 ? -4.731 5.830 16.202 1.00 91.69 168 THR A O 1
ATOM 1382 N N . ALA A 1 169 ? -5.275 6.921 14.311 1.00 91.44 169 ALA A N 1
ATOM 1383 C CA . ALA A 1 169 ? -6.296 7.763 14.939 1.00 91.44 169 ALA A CA 1
ATOM 1384 C C . ALA A 1 169 ? -7.467 6.922 15.479 1.00 91.44 169 ALA A C 1
ATOM 1386 O O . ALA A 1 169 ? -7.812 7.015 16.652 1.00 91.44 169 ALA A O 1
ATOM 1387 N N . THR A 1 170 ? -8.000 6.008 14.662 1.00 89.06 170 THR A N 1
ATOM 1388 C CA . THR A 1 170 ? -9.103 5.113 15.057 1.00 89.06 170 THR A CA 1
ATOM 1389 C C . THR A 1 170 ? -8.719 4.234 16.255 1.00 89.06 170 THR A C 1
ATOM 1391 O O . THR A 1 170 ? -9.529 3.995 17.152 1.00 89.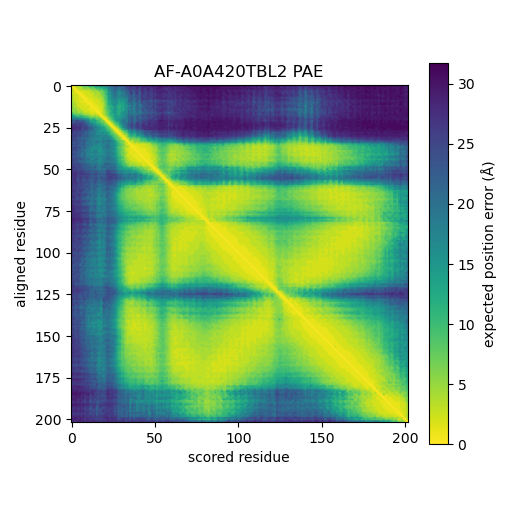06 170 THR A O 1
ATOM 1394 N N . ARG A 1 171 ? -7.470 3.756 16.302 1.00 91.06 171 ARG A N 1
ATOM 1395 C CA . ARG A 1 171 ? -6.935 2.985 17.428 1.00 91.06 171 ARG A CA 1
ATOM 1396 C C . ARG A 1 171 ? -6.883 3.823 18.702 1.00 91.06 171 ARG A C 1
ATOM 1398 O O . ARG A 1 171 ? -7.220 3.310 19.769 1.00 91.06 171 ARG A O 1
ATOM 1405 N N . HIS A 1 172 ? -6.463 5.084 18.600 1.00 90.62 172 HIS A N 1
ATOM 1406 C CA . HIS A 1 172 ? -6.428 6.005 19.732 1.00 90.62 172 HIS A CA 1
ATOM 1407 C C . HIS A 1 172 ? -7.834 6.279 20.278 1.00 90.62 172 HIS A C 1
ATOM 1409 O O . HIS A 1 172 ? -8.064 6.084 21.472 1.00 90.62 172 HIS A O 1
ATOM 1415 N N . ASP A 1 173 ? -8.782 6.615 19.403 1.00 89.25 173 ASP A N 1
ATOM 1416 C CA . ASP A 1 173 ? -10.175 6.885 19.777 1.00 89.25 173 ASP A CA 1
ATOM 1417 C C . ASP A 1 173 ? -10.811 5.668 20.460 1.00 89.25 173 ASP A C 1
ATOM 1419 O O . ASP A 1 173 ? -11.451 5.772 21.507 1.00 89.25 173 ASP A O 1
ATOM 1423 N N . MET A 1 174 ? -10.585 4.472 19.911 1.00 89.31 174 MET A N 1
ATOM 1424 C CA . MET A 1 174 ? -11.138 3.247 20.483 1.00 89.31 174 MET A CA 1
ATOM 1425 C C . MET A 1 174 ? -10.491 2.882 21.823 1.00 89.31 174 MET A C 1
ATOM 1427 O O . MET A 1 174 ? -11.174 2.348 22.695 1.00 89.31 174 MET A O 1
ATOM 1431 N N . LYS A 1 175 ? -9.202 3.188 22.022 1.00 90.00 175 LYS A N 1
ATOM 1432 C CA . LYS A 1 175 ? -8.550 3.027 23.327 1.00 90.00 175 LYS A CA 1
ATOM 1433 C C . LYS A 1 175 ? -9.257 3.875 24.387 1.00 90.00 175 LYS A C 1
ATOM 1435 O O . LYS A 1 175 ? -9.606 3.347 25.437 1.00 90.00 175 LYS A O 1
ATOM 1440 N N . GLN A 1 176 ? -9.527 5.144 24.079 1.00 88.69 176 GLN A N 1
ATOM 1441 C CA . GLN A 1 176 ? -10.246 6.044 24.983 1.00 88.69 176 GLN A CA 1
ATOM 1442 C C . GLN A 1 176 ? -11.671 5.550 25.271 1.00 88.69 176 GLN A C 1
ATOM 1444 O O . GLN A 1 176 ? -12.096 5.538 26.423 1.00 88.69 176 GLN A O 1
ATOM 1449 N N . MET A 1 177 ? -12.405 5.083 24.253 1.00 86.94 177 MET A N 1
ATOM 1450 C CA . MET A 1 177 ? -13.754 4.538 24.457 1.00 86.94 177 MET A CA 1
ATOM 1451 C C . MET A 1 177 ? -13.759 3.307 25.370 1.00 86.94 177 MET A C 1
ATOM 1453 O O . MET A 1 177 ? -14.636 3.187 26.223 1.00 86.94 177 MET A O 1
ATOM 1457 N N . ILE A 1 178 ? -12.789 2.402 25.208 1.00 87.50 178 ILE A N 1
ATOM 1458 C CA . ILE A 1 178 ? -12.661 1.218 26.067 1.00 87.50 178 ILE A CA 1
ATOM 1459 C C . ILE A 1 178 ? -12.352 1.634 27.510 1.00 87.50 178 ILE A C 1
ATOM 1461 O O . ILE A 1 178 ? -12.977 1.113 28.428 1.00 87.50 178 ILE A O 1
ATOM 1465 N N . GLU A 1 179 ? -11.454 2.601 27.718 1.00 87.62 179 GLU A N 1
ATOM 1466 C CA . GLU A 1 179 ? -11.125 3.115 29.056 1.00 87.62 179 GLU A CA 1
ATOM 1467 C C . GLU A 1 179 ? -12.354 3.716 29.762 1.00 87.62 179 GLU A C 1
ATOM 1469 O O . GLU A 1 179 ? -12.600 3.414 30.930 1.00 87.62 179 GLU A O 1
ATOM 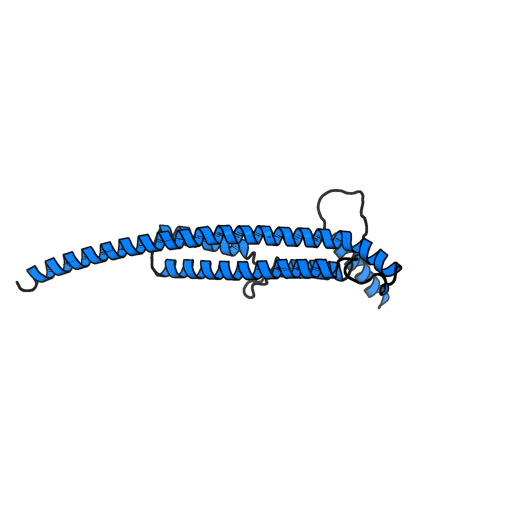1474 N N . VAL A 1 180 ? -13.180 4.489 29.047 1.00 86.38 180 VAL A N 1
ATOM 1475 C CA . VAL A 1 180 ? -14.432 5.054 29.590 1.00 86.38 180 VAL A CA 1
ATOM 1476 C C . VAL A 1 180 ? -15.448 3.958 29.936 1.00 86.38 180 VAL A C 1
ATOM 1478 O O . VAL A 1 180 ? -16.130 4.035 30.962 1.00 86.38 180 VAL A O 1
ATOM 1481 N N . LEU A 1 181 ? -15.562 2.921 29.101 1.00 84.31 181 LEU A N 1
ATOM 1482 C CA . LEU A 1 181 ? -16.450 1.784 29.367 1.00 84.31 181 LEU A CA 1
ATOM 1483 C C . LEU A 1 181 ? -16.000 0.987 30.596 1.00 84.31 181 LEU A C 1
ATOM 1485 O O . LEU A 1 181 ? -16.832 0.626 31.431 1.00 84.31 181 LEU A O 1
ATOM 1489 N N . ASP A 1 182 ? -14.696 0.760 30.739 1.00 86.19 182 ASP A N 1
ATOM 1490 C CA . ASP A 1 182 ? -14.119 0.083 31.901 1.00 86.19 182 ASP A CA 1
ATOM 1491 C C . ASP A 1 182 ? -14.284 0.910 33.187 1.00 86.19 182 ASP A C 1
ATOM 1493 O O . ASP A 1 182 ? -14.587 0.348 34.245 1.00 86.19 182 ASP A O 1
ATOM 1497 N N . GLU A 1 183 ? -14.194 2.242 33.116 1.00 87.75 183 GLU A N 1
ATOM 1498 C CA . GLU A 1 183 ? -14.516 3.124 34.246 1.00 87.75 183 GLU A CA 1
ATOM 1499 C C . GLU A 1 183 ? -15.996 3.007 34.657 1.00 87.75 183 GLU A C 1
ATOM 1501 O O . GLU A 1 183 ? -16.317 2.894 35.849 1.00 87.75 183 GLU A O 1
ATOM 1506 N N . GLY A 1 184 ? -16.906 2.948 33.678 1.00 84.06 184 GLY A N 1
ATOM 1507 C CA . GLY A 1 184 ? -18.333 2.708 33.902 1.00 84.06 184 GLY A CA 1
ATOM 1508 C C . GLY A 1 184 ? -18.607 1.377 34.612 1.00 84.06 184 GLY A C 1
ATOM 1509 O O . GLY A 1 184 ? -19.339 1.344 35.609 1.00 84.06 184 GLY A O 1
ATOM 1510 N N . HIS A 1 185 ? -17.967 0.292 34.164 1.00 85.81 185 HIS A N 1
ATOM 1511 C CA . HIS A 1 185 ? -18.024 -1.004 34.846 1.00 85.81 185 HIS A CA 1
ATOM 1512 C C . HIS A 1 185 ? -17.463 -0.923 36.270 1.00 85.81 185 HIS A C 1
ATOM 1514 O O . HIS A 1 185 ? -18.083 -1.434 37.205 1.00 85.81 185 HIS A O 1
ATOM 1520 N N . GLY A 1 186 ? -16.346 -0.219 36.470 1.00 85.69 186 GLY A N 1
ATOM 1521 C CA . GLY A 1 186 ? -15.765 0.019 37.790 1.00 85.69 186 GLY A CA 1
ATOM 1522 C C . GLY A 1 186 ? -16.742 0.702 38.753 1.00 85.69 186 GLY A C 1
ATOM 1523 O O . GLY A 1 186 ? -16.858 0.297 39.913 1.00 85.69 186 GLY A O 1
ATOM 1524 N N . LYS A 1 187 ? -17.507 1.694 38.280 1.00 90.69 187 LYS A N 1
ATOM 1525 C CA . LYS A 1 187 ? -18.555 2.354 39.074 1.00 90.69 187 LYS A CA 1
ATOM 1526 C C . LYS A 1 187 ? -19.699 1.398 39.419 1.00 90.69 187 LYS A C 1
ATOM 1528 O O . LYS A 1 187 ? -20.148 1.391 40.565 1.00 90.69 187 LYS A O 1
ATOM 1533 N N . ALA A 1 188 ? -20.140 0.574 38.470 1.00 91.62 188 ALA A N 1
ATOM 1534 C CA . ALA A 1 188 ? -21.197 -0.411 38.700 1.00 91.62 188 ALA A CA 1
ATOM 1535 C C . ALA A 1 188 ? -20.787 -1.467 39.740 1.00 91.62 188 ALA A C 1
ATOM 1537 O O . ALA A 1 188 ? -21.560 -1.760 40.652 1.00 91.62 188 ALA A O 1
ATOM 1538 N N . ILE A 1 189 ? -19.548 -1.967 39.664 1.00 92.69 189 ILE A N 1
ATOM 1539 C CA . ILE A 1 189 ? -18.989 -2.910 40.643 1.00 92.69 189 ILE A CA 1
ATOM 1540 C C . ILE A 1 189 ? -18.989 -2.291 42.041 1.00 92.69 189 ILE A C 1
ATOM 1542 O O . ILE A 1 189 ? -19.416 -2.952 42.987 1.00 92.69 189 ILE A O 1
ATOM 1546 N N . ARG A 1 190 ? -18.566 -1.023 42.181 1.00 91.88 190 ARG A N 1
ATOM 1547 C CA . ARG A 1 190 ? -18.594 -0.305 43.468 1.00 91.88 190 ARG A CA 1
ATOM 1548 C C . ARG A 1 190 ? -20.011 -0.202 44.029 1.00 91.88 190 ARG A C 1
ATOM 1550 O O . ARG A 1 190 ? -20.222 -0.506 45.196 1.00 91.88 190 ARG A O 1
ATOM 1557 N N . VAL A 1 191 ? -20.991 0.184 43.208 1.00 94.44 191 VAL A N 1
ATOM 1558 C CA . VAL A 1 191 ? -22.401 0.262 43.637 1.00 94.44 191 VAL A CA 1
ATOM 1559 C C . VAL A 1 191 ? -22.909 -1.110 44.086 1.00 94.44 191 VAL A C 1
ATOM 1561 O O . VAL A 1 191 ? -23.487 -1.219 45.164 1.00 94.44 191 VAL A O 1
ATOM 1564 N N . PHE A 1 192 ? -22.638 -2.164 43.313 1.00 93.94 192 PHE A N 1
ATOM 1565 C CA . PHE A 1 192 ? -23.011 -3.533 43.667 1.00 93.94 192 PHE A CA 1
ATOM 1566 C C . PHE A 1 192 ? -22.370 -3.993 44.984 1.00 93.94 192 PHE A C 1
ATOM 1568 O O . PHE A 1 192 ? -23.052 -4.573 45.828 1.00 93.94 192 PHE A O 1
ATOM 1575 N N . THR A 1 193 ? -21.083 -3.701 45.197 1.00 94.38 193 THR A N 1
ATOM 1576 C CA . THR A 1 193 ? -20.393 -4.043 46.452 1.00 94.38 193 THR A CA 1
ATOM 1577 C C . THR A 1 193 ? -20.972 -3.292 47.643 1.00 94.38 193 THR A C 1
ATOM 1579 O O . THR A 1 193 ? -21.188 -3.921 48.674 1.00 94.38 193 THR A O 1
ATOM 1582 N N . PHE A 1 194 ? -21.290 -1.999 47.514 1.00 94.12 194 PHE A N 1
ATOM 1583 C CA . PHE A 1 194 ? -21.971 -1.256 48.580 1.00 94.12 194 PHE A CA 1
ATOM 1584 C C . PHE A 1 194 ? -23.318 -1.887 48.937 1.00 94.12 194 PHE A C 1
ATOM 1586 O O . PHE A 1 194 ? -23.549 -2.186 50.103 1.00 94.12 194 PHE A O 1
ATOM 1593 N N . VAL A 1 195 ? -24.179 -2.143 47.946 1.00 94.94 195 VAL A N 1
ATOM 1594 C CA . VAL A 1 195 ? -25.483 -2.795 48.164 1.00 94.94 195 VAL A CA 1
ATOM 1595 C C . VAL A 1 195 ? -25.285 -4.147 48.860 1.00 94.94 195 VAL A C 1
ATOM 1597 O O . VAL A 1 195 ? -25.882 -4.402 49.900 1.00 94.94 195 VAL A O 1
ATOM 1600 N N . THR A 1 196 ? -24.378 -4.981 48.358 1.00 95.38 196 THR A N 1
ATOM 1601 C CA . THR A 1 196 ? -24.104 -6.306 48.934 1.00 95.38 196 THR A CA 1
ATOM 1602 C C . THR A 1 196 ? -23.614 -6.215 50.383 1.00 95.38 196 THR A C 1
ATOM 1604 O O . THR A 1 196 ? -24.093 -6.956 51.232 1.00 95.38 196 THR A O 1
ATOM 1607 N N . LEU A 1 197 ? -22.710 -5.285 50.706 1.00 94.25 197 LEU A N 1
ATOM 1608 C CA . LEU A 1 197 ? -22.193 -5.114 52.069 1.00 94.25 197 LEU A CA 1
ATOM 1609 C C . LEU A 1 197 ? -23.273 -4.726 53.084 1.00 94.25 197 LEU A C 1
ATOM 1611 O O . LEU A 1 197 ? -23.174 -5.133 54.237 1.00 94.25 197 LEU A O 1
ATOM 1615 N N . PHE A 1 198 ? -24.286 -3.957 52.679 1.00 91.50 198 PHE A N 1
ATOM 1616 C CA . PHE A 1 198 ? -25.380 -3.578 53.575 1.00 91.50 198 PHE A CA 1
ATOM 1617 C C . PHE A 1 198 ? -26.446 -4.668 53.710 1.00 91.50 198 PHE A C 1
ATOM 1619 O O . PHE A 1 198 ? -26.987 -4.827 54.797 1.00 91.50 198 PHE A O 1
ATOM 1626 N N . PHE A 1 199 ? -26.745 -5.415 52.642 1.00 90.25 199 PHE A N 1
ATOM 1627 C CA . PHE A 1 199 ? -27.861 -6.372 52.627 1.00 90.25 199 PHE A CA 1
ATOM 1628 C C . PHE A 1 199 ? -27.478 -7.828 52.919 1.00 90.25 199 PHE A C 1
ATOM 1630 O O . PHE A 1 199 ? -28.360 -8.610 53.235 1.00 90.25 199 PHE A O 1
ATOM 1637 N N . LEU A 1 200 ? -26.205 -8.215 52.802 1.00 86.06 200 LEU A N 1
ATOM 1638 C CA . LEU A 1 200 ? -25.758 -9.595 53.034 1.00 86.06 200 LEU A CA 1
ATOM 1639 C C . LEU A 1 200 ? -25.540 -9.973 54.521 1.00 86.06 200 LEU A C 1
ATOM 1641 O O . LEU A 1 200 ? -25.715 -11.147 54.835 1.00 86.06 200 LEU A O 1
ATOM 1645 N N . PRO A 1 201 ? -25.170 -9.057 55.445 1.00 84.06 201 PRO A N 1
ATOM 1646 C CA . PRO A 1 201 ? -25.113 -9.362 56.880 1.00 84.06 201 PRO A CA 1
ATOM 1647 C C . PRO A 1 201 ? -26.452 -9.175 57.628 1.00 84.06 201 PRO A C 1
ATOM 1649 O O . PRO A 1 201 ? -26.480 -9.397 58.840 1.00 84.06 201 PRO A O 1
ATOM 1652 N N . LEU A 1 202 ? -27.522 -8.748 56.941 1.00 59.59 202 LEU A N 1
ATOM 1653 C CA . LEU A 1 202 ? -28.907 -8.679 57.442 1.00 59.59 202 LEU A CA 1
ATOM 1654 C C . LEU A 1 202 ? -29.653 -9.988 57.152 1.00 59.59 202 LEU A C 1
ATOM 1656 O O . LEU A 1 202 ? -30.477 -10.377 58.009 1.00 59.59 202 LEU A O 1
#

Secondary structure (DSSP, 8-state):
-HHHHHHHHHHHHHHHHHTT--SS-TT----PPPPHHHHHHHHHHHHHH--B-TTT--B--HHHHHHHHHHHHHHHHHH---HHHHHHHHHHHHHHHHHHHHHHHHHHHHHHHHHHH-TTSS-TTTS-HHHHHHHHHHHHHHHHHHHHHHHHHHHHHHHHHHHHHHHHHHHHHHHHHHHHHHHHHHHHHHHHHHHHHHHS--

Solvent-accessible surface area (backbone atoms only — not comparable to full-atom values): 11614 Å² total; per-residue (Å²): 114,68,70,60,53,51,52,52,50,54,50,51,51,50,51,60,69,60,66,80,70,91,76,89,78,98,83,74,87,78,85,68,77,81,50,72,66,46,52,50,52,53,50,53,47,48,52,68,68,38,42,80,41,92,89,70,85,45,78,43,52,62,69,60,49,52,48,54,53,50,53,54,49,52,56,45,40,76,77,52,69,41,74,68,50,54,52,53,49,51,51,49,43,53,52,50,52,54,50,47,53,50,48,52,50,49,49,51,50,53,52,52,48,52,49,69,61,36,70,80,61,59,63,74,92,80,49,59,71,68,59,52,50,54,46,49,66,42,38,62,59,43,47,55,53,50,52,51,49,48,49,51,54,51,54,52,46,52,50,49,52,55,50,40,56,52,43,55,50,52,51,52,54,47,51,54,52,41,53,55,52,52,51,52,50,53,52,51,52,51,54,51,49,54,52,46,66,66,59,70,86,106

Radius of gyration: 28.67 Å; Cα contacts (8 Å, |Δi|>4): 100; chains: 1; bounding box: 64×37×98 Å

Foldseek 3Di:
DVVVVVVVVVVVVVVVQVPPDPDDDPDDDPPQDADPLNVVLVVLLCCVQFPQDPPPSDGDRPLVVLVVQLVVLLVVCVVPLDPVSLVSLVVSLVVLVVVLVVLVVVLVVLVVSLLVLDLPNDDPVPDDPVVSVSSVSNSVVVVVSSVVSSVVSVVSSVSSVVSSVSSVVSSVVSVVVVVVVVVVVVVVVVVVVVVCVVPVVD

pLDDT: mean 80.65, std 13.87, range [40.03, 95.38]

Sequence (202 aa):
MESKLKCQLEDARRDVMMASETHADTDRFTISPIGLEFLLITLLRNVHDHPFYSETNQKLDVVRHCRDKSTALRFAAVRDPRRRRFLEISALEEETEALRIIFEVQIRTVKAYDQVLSPDFFPKDTTDRVDLGHRKDMYGLEKRHLDAQIQSLAEDGKTLEILQRILTATRHDMKQMIEVLDEGHGKAIRVFTFVTLFFLPL

Nearest PDB structures (foldseek):
  3rkg-assembly1_A  TM=4.409E-01  e=5.638E-01  Saccharomyces cerevisiae
  6z0c-assembly1_A  TM=5.251E-01  e=4.180E+00  Escherichia coli
  6h2e-assembly1_Q-2  TM=3.798E-01  e=7.584E+00  Aeromonas hydrophila subsp. hydrophila AL09-71
  6el1-assembly1_E  TM=2.465E-01  e=3.189E+00  Yersinia enterocolitica

=== Feature glossary ===
Feature key, reading from the visual/contextual features back to the raw sequence:

Rendered structure images. Structure images are PyMOL renders from six orthogonal camera directions. Cartoon representation draws helices as coils and strands as arrows; sticks shows the backbone as bonds; surface shows the solvent-excluded envelope. Rainbow coloring maps sequence position to hue (blue→red, N→C); chain coloring assigns a distinct color per polypeptide.

Contact-map, Ramachandran, and PAE plots. Three diagnostic plots accompany the record. The Cα contact map visualizes the tertiary structure as a 2D adjacency matrix (8 Å cutoff, sequence-local contacts suppressed). The Ramachandran plot shows the distribution of backbone (φ, ψ) torsions, with points in the α and β basins reflecting secondary structure content. The PAE plot shows AlphaFold's inter-residue confidence as a color matrix.

InterPro / GO / CATH / organism. The annotation block draws on four external resources. InterPro: which protein families and domains the sequence belongs to. GO: standardized terms for what the protein does, what process it participates in, and where in the cell it acts. CATH: which structural fold it has in the CATH hierarchy. Organism: the species of origin.

Nearest PDB structures. Structural nearest neighbors (via Foldseek easy-search vs the PDB). Reported per hit: target PDB id, E-value, and alignment TM-score. A TM-score above ~0.5 is the conventional threshold for 'same fold'.

Predicted aligned error. Predicted aligned error is AlphaFold's pairwise confidence. Unlike pLDDT (per-residue), PAE is per-residue-pair and captures whether two parts of the structure are correctly placed relative to each other. Units are ångströms of expected positional error.

Solvent-accessible surface area. SASA measures how much of the protein is reachable by solvent. It is computed by rolling a water-sized probe over the atomic surface and summing the exposed area (Å²). Per-residue SASA distinguishes core (buried, low SASA) from surface (exposed, high SASA) residues; total SASA is a whole-molecule size measure.

B-factor. Crystallographic B-factors measure how much each atom's electron density is smeared out, in Å². They rise in mobile loops and surface residues and fall in the buried interior. In AlphaFold models this column is repurposed to hold pLDDT instead.

pLDDT. For AlphaFold models, the B-factor field carries pLDDT — the model's own estimate of local accuracy on a 0–100 scale. Regions with pLDDT<50 should be treated as essentially unmodeled; they often correspond to intrinsically disordered segments.

Backbone torsions (φ/ψ). φ (phi) and ψ (psi) are the two rotatable backbone dihedrals per residue: φ is the C(i-1)–N–Cα–C torsion, ψ is the N–Cα–C–N(i+1) torsion, both in degrees on (−180°, 180°]. α-helical residues cluster near (−60°, −45°); β-strand residues near (−120°, +130°). A Ramachandran plot is simply a scatter of (φ, ψ) for every residue.

Radius of gyration, Cα contacts, bounding box. Radius of gyration (Rg) is the root-mean-square distance of Cα atoms from their centroid — a single number for overall size and compactness. A globular domain of N residues has Rg ≈ 2.2·N^0.38 Å; an extended or disordered chain has a much larger Rg. The Cα contact count is the number of residue pairs whose Cα atoms are within 8 Å and are more than four positions apart in sequence — a standard proxy for tertiary packing density. The bounding box is the smallest axis-aligned box enclosing all Cα atoms.

Secondary structure (3-state, P-SEA). Three-state secondary structure (P-SEA) collapses the eight DSSP classes into helix (a), strand (b), and coil (c). P-SEA assigns these from Cα geometry alone — distances and angles — without requiring backbone oxygens, so it works on any Cα trace.

Secondary structure (8-state, DSSP). Secondary structure is the local, repeating backbone conformation. DSSP classifies it into eight states by reading the hydrogen-bond network: three helix types (H, G, I), two β types (E, B), two non-regular types (T, S), and unstructured coil (-).

Foldseek 3Di. The Foldseek 3Di string encodes local tertiary geometry as a 20-letter alphabet — one character per residue — derived from the relative positions of nearby Cα atoms. Unlike the amino-acid sequence, 3Di is a direct function of the 3D structure, so two proteins with the same fold have similar 3Di strings even at low sequence identity.

mmCIF coordinates. Structure coordinates are given as an mmCIF _atom_site loop: one row per atom with element, residue name, chain id, sequence number, and x/y/z position in Å. Only the four main-chain atoms per residue are included here; side chains are omitted to keep the record compact.

Sequence. This is the polypeptide sequence — one letter per residue, N-terminus first. Length ranges from a few dozen residues for small domains to over a thousand for large multi-domain proteins.